Protein AF-A0A2M7CIG6-F1 (afdb_monomer)

Sequence (223 aa):
MIVKARAPVRIDFAGAWTDVDYFYKAFGGATLNATIDQYVKGKLVADEGNFGEKVPRHAPGYGTTFVDGPDGLLVEYNTKMPDDSGLGTSAAREVTRLALFSQDPLATREQKENIAESAYRIEQVLGIIGGKQDQFASAVGGINLFEFRENGTTTHPVTMPESQIAELESLLVLCYTGECRLSSNIHKSVWGNFRQGRRETVDALFTLRDSAYAGKEILKDSR

Solvent-accessible surface area (backbone atoms only — not comparable to full-atom values): 12158 Å² total; per-residue (Å²): 90,80,42,72,30,64,11,33,26,37,50,77,79,27,8,74,75,20,43,19,67,92,41,8,54,81,70,53,13,21,34,21,34,33,42,50,102,48,48,30,36,32,37,37,38,45,43,96,56,70,70,66,96,73,68,62,71,62,55,94,63,98,34,61,35,47,57,54,70,67,86,31,40,44,36,41,38,42,21,85,68,57,76,68,71,79,32,33,44,62,35,6,44,43,34,13,52,55,52,47,73,42,94,62,83,77,80,48,70,67,56,21,50,52,40,14,53,50,38,44,50,53,39,52,76,72,68,53,92,61,57,47,60,40,22,40,43,19,42,66,55,52,40,33,40,39,36,31,40,74,94,48,72,49,80,42,76,59,80,66,58,70,69,57,51,52,51,53,56,73,73,59,82,92,79,87,82,90,70,72,78,87,48,71,62,56,58,51,49,55,52,50,38,41,74,70,63,36,59,72,55,47,53,47,45,50,50,30,24,52,43,14,57,55,50,52,52,51,64,63,66,70,123

Structure (mmCIF, N/CA/C/O backbone):
data_AF-A0A2M7CIG6-F1
#
_entry.id   AF-A0A2M7CIG6-F1
#
loop_
_atom_site.group_PDB
_atom_site.id
_atom_site.type_symbol
_atom_site.label_atom_id
_atom_site.label_alt_id
_atom_site.label_comp_id
_atom_site.label_asym_id
_atom_site.label_entity_id
_atom_site.label_seq_id
_atom_site.pdbx_PDB_ins_code
_atom_site.Cartn_x
_atom_site.Cartn_y
_atom_site.Cartn_z
_atom_site.occupancy
_atom_site.B_iso_or_equiv
_atom_site.auth_seq_id
_atom_site.auth_comp_id
_atom_site.auth_asym_id
_atom_site.auth_atom_id
_atom_site.pdbx_PDB_model_num
ATOM 1 N N . MET A 1 1 ? 21.211 -7.415 -22.747 1.00 75.75 1 MET A N 1
ATOM 2 C CA . MET A 1 1 ? 21.261 -7.262 -21.264 1.00 75.75 1 MET A CA 1
ATOM 3 C C . MET A 1 1 ? 20.000 -7.867 -20.651 1.00 75.75 1 MET A C 1
ATOM 5 O O . MET A 1 1 ? 18.952 -7.733 -21.269 1.00 75.75 1 MET A O 1
ATOM 9 N N . ILE A 1 2 ? 20.073 -8.527 -19.484 1.00 83.69 2 ILE A N 1
ATOM 10 C CA . ILE A 1 2 ? 18.884 -9.032 -18.766 1.00 83.69 2 ILE A CA 1
ATOM 11 C C . ILE A 1 2 ? 18.851 -8.447 -17.352 1.00 83.69 2 ILE A C 1
ATOM 13 O O . ILE A 1 2 ? 19.782 -8.676 -16.583 1.00 83.69 2 ILE A O 1
ATOM 17 N N . VAL A 1 3 ? 17.765 -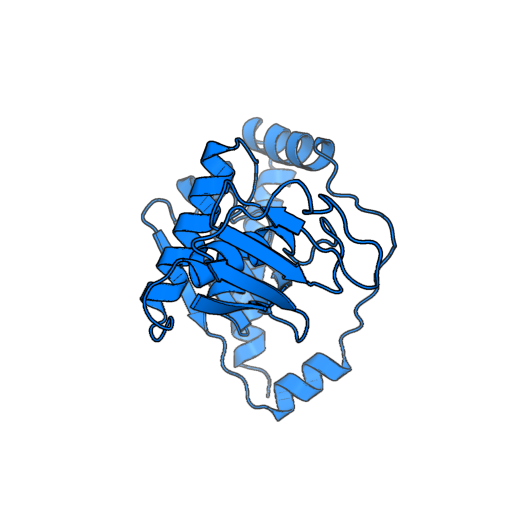7.760 -16.997 1.00 88.81 3 VAL A N 1
ATOM 18 C CA . VAL A 1 3 ? 17.504 -7.232 -15.646 1.00 88.81 3 VAL A CA 1
ATOM 19 C C . VAL A 1 3 ? 16.251 -7.900 -15.087 1.00 88.81 3 VAL A C 1
ATOM 21 O O . VAL A 1 3 ? 15.325 -8.227 -15.829 1.00 88.81 3 VAL A O 1
ATOM 24 N N . LYS A 1 4 ? 16.221 -8.161 -13.780 1.00 91.69 4 LYS A N 1
ATOM 25 C CA . LYS A 1 4 ? 15.082 -8.786 -13.098 1.00 91.69 4 LYS A CA 1
ATOM 26 C C . LYS A 1 4 ? 14.719 -7.983 -11.862 1.00 91.69 4 LYS A C 1
ATOM 28 O O . LYS A 1 4 ? 15.602 -7.565 -11.122 1.00 91.69 4 LYS A O 1
ATOM 33 N N . ALA A 1 5 ? 13.426 -7.852 -11.611 1.00 93.69 5 ALA A N 1
ATOM 34 C CA . ALA A 1 5 ? 12.892 -7.230 -10.410 1.00 93.69 5 ALA A CA 1
ATOM 35 C C . ALA A 1 5 ? 11.651 -7.993 -9.944 1.00 93.69 5 ALA A C 1
ATOM 37 O O . ALA A 1 5 ? 11.052 -8.767 -10.695 1.00 93.69 5 ALA A O 1
ATOM 38 N N . ARG A 1 6 ? 11.260 -7.793 -8.690 1.00 94.69 6 ARG A N 1
ATOM 39 C CA . ARG A 1 6 ? 9.975 -8.266 -8.177 1.00 94.69 6 ARG A CA 1
ATOM 40 C C . ARG A 1 6 ? 9.455 -7.307 -7.123 1.00 94.69 6 ARG A C 1
ATOM 42 O O . ARG A 1 6 ? 10.256 -6.778 -6.355 1.00 94.69 6 ARG A O 1
ATOM 49 N N . ALA A 1 7 ? 8.142 -7.176 -7.044 1.00 96.38 7 ALA A N 1
ATOM 50 C CA . ALA A 1 7 ? 7.460 -6.484 -5.963 1.00 96.38 7 ALA A CA 1
ATOM 51 C C . ALA A 1 7 ? 6.390 -7.410 -5.365 1.00 96.38 7 ALA A C 1
ATOM 53 O O . ALA A 1 7 ? 5.707 -8.112 -6.123 1.00 96.38 7 ALA A O 1
ATOM 54 N N . PRO A 1 8 ? 6.278 -7.494 -4.031 1.00 97.31 8 PRO A N 1
ATOM 55 C CA . PRO A 1 8 ? 5.195 -8.225 -3.397 1.00 97.31 8 PRO A CA 1
ATOM 56 C C . PRO A 1 8 ? 3.853 -7.518 -3.599 1.00 97.31 8 PRO A C 1
ATOM 58 O O . PRO A 1 8 ? 3.799 -6.305 -3.787 1.00 97.31 8 PRO A O 1
ATOM 61 N N . VAL A 1 9 ? 2.774 -8.287 -3.510 1.00 95.75 9 VAL A N 1
ATOM 62 C CA . VAL A 1 9 ? 1.417 -7.758 -3.315 1.00 95.75 9 VAL A CA 1
ATOM 63 C C . VAL A 1 9 ? 1.139 -7.596 -1.814 1.00 95.75 9 VAL A C 1
ATOM 65 O O . VAL A 1 9 ? 1.931 -8.041 -0.976 1.00 95.75 9 VAL A O 1
ATOM 68 N N . ARG A 1 10 ? 0.016 -6.972 -1.456 1.00 96.06 10 ARG A N 1
ATOM 69 C CA . ARG A 1 10 ? -0.326 -6.639 -0.065 1.00 96.06 10 ARG A CA 1
ATOM 70 C C . ARG A 1 10 ? -1.734 -7.076 0.338 1.00 96.06 10 ARG A C 1
ATOM 72 O O . ARG A 1 10 ? -2.592 -7.304 -0.510 1.00 96.06 10 ARG A O 1
ATOM 79 N N . ILE A 1 11 ? -1.953 -7.146 1.645 1.00 95.31 11 ILE A N 1
ATOM 80 C CA . ILE A 1 11 ? -3.263 -7.175 2.303 1.00 95.31 11 ILE A CA 1
ATOM 81 C C . ILE A 1 11 ? -3.383 -5.959 3.222 1.00 95.31 11 ILE A C 1
ATOM 83 O O . ILE A 1 11 ? -2.385 -5.519 3.796 1.00 95.31 11 ILE A O 1
ATOM 87 N N . ASP A 1 12 ? -4.596 -5.436 3.381 1.00 94.31 12 ASP A N 1
ATOM 88 C CA . ASP A 1 12 ? -4.855 -4.277 4.238 1.00 94.31 12 ASP A CA 1
ATOM 89 C C . ASP A 1 12 ? -5.469 -4.725 5.560 1.00 94.31 12 ASP A C 1
ATOM 91 O O . ASP A 1 12 ? -6.410 -5.519 5.577 1.00 94.31 12 ASP A O 1
ATOM 95 N N . PHE A 1 13 ? -4.966 -4.182 6.665 1.00 95.31 13 PHE A N 1
ATOM 96 C CA . PHE A 1 13 ? -5.553 -4.390 7.986 1.00 95.31 13 PHE A CA 1
ATOM 97 C C . PHE A 1 13 ? -6.499 -3.252 8.365 1.00 95.31 13 PHE A C 1
ATOM 99 O O . PHE A 1 13 ? -7.559 -3.501 8.935 1.00 95.31 13 PHE A O 1
ATOM 106 N N . ALA A 1 14 ? -6.131 -2.004 8.057 1.00 96.81 14 ALA A N 1
ATOM 107 C CA . ALA A 1 14 ? -6.911 -0.834 8.446 1.00 96.81 14 ALA A CA 1
ATOM 108 C C . ALA A 1 14 ? -6.561 0.420 7.630 1.00 96.81 14 ALA A C 1
ATOM 110 O O . ALA A 1 14 ? -5.465 0.546 7.082 1.00 96.81 14 ALA A O 1
ATOM 111 N N . GLY A 1 15 ? -7.490 1.380 7.596 1.00 95.88 15 GLY A N 1
ATOM 112 C CA . GLY A 1 15 ? -7.242 2.730 7.077 1.00 95.88 15 GLY A CA 1
ATOM 113 C C . GLY A 1 15 ? -7.298 2.916 5.564 1.00 95.88 15 GLY A C 1
ATOM 114 O O . GLY A 1 15 ? -7.126 4.044 5.094 1.00 95.88 15 GLY A O 1
ATOM 115 N N . ALA A 1 16 ? -7.578 1.857 4.797 1.00 91.81 16 ALA A N 1
ATOM 116 C CA . ALA A 1 16 ? -7.795 1.954 3.353 1.00 91.81 16 ALA A CA 1
ATOM 117 C C . ALA A 1 16 ? -8.804 3.067 3.010 1.00 91.81 16 ALA A C 1
ATOM 119 O O . ALA A 1 16 ? -9.703 3.349 3.805 1.00 91.81 16 ALA A O 1
ATOM 120 N N . TRP A 1 17 ? -8.663 3.674 1.824 1.00 92.88 17 TRP A N 1
ATOM 121 C CA . TRP A 1 17 ? -9.396 4.856 1.327 1.00 92.88 17 TRP A CA 1
ATOM 122 C C . TRP A 1 17 ? -8.893 6.196 1.847 1.00 92.88 17 TRP A C 1
ATOM 124 O O . TRP A 1 17 ? -9.040 7.209 1.159 1.00 92.88 17 TRP A O 1
ATOM 134 N N . THR A 1 18 ? -8.295 6.233 3.035 1.00 96.56 18 THR A N 1
ATOM 135 C CA . THR A 1 18 ? -7.804 7.490 3.615 1.00 96.56 18 THR A CA 1
ATOM 136 C C . THR A 1 18 ? -6.534 7.987 2.925 1.00 96.56 18 THR A C 1
ATOM 138 O O . THR A 1 18 ? -6.170 9.144 3.084 1.00 96.56 18 THR A O 1
ATOM 141 N N . ASP A 1 19 ? -5.902 7.141 2.111 1.00 95.56 19 ASP A N 1
ATOM 142 C CA . ASP A 1 19 ? -4.723 7.387 1.283 1.00 95.56 19 ASP A CA 1
ATOM 143 C C . ASP A 1 19 ? -5.039 7.976 -0.104 1.00 95.56 19 ASP A C 1
ATOM 145 O O . ASP A 1 19 ? -4.130 8.205 -0.902 1.00 95.56 19 ASP A O 1
ATOM 149 N N . VAL A 1 20 ? -6.312 8.262 -0.393 1.00 94.50 20 VAL A N 1
ATOM 150 C CA . VAL A 1 20 ? -6.741 8.983 -1.601 1.00 94.50 20 VAL A CA 1
ATOM 151 C C . VAL A 1 20 ? -6.624 10.491 -1.392 1.00 94.50 20 VAL A C 1
ATOM 153 O O . VAL A 1 20 ? -6.933 11.024 -0.322 1.00 94.50 20 VAL A O 1
ATOM 156 N N . ASP A 1 21 ? -6.193 11.199 -2.434 1.00 93.12 21 ASP A N 1
ATOM 157 C CA . ASP A 1 21 ? -5.813 12.611 -2.358 1.00 93.12 21 ASP A CA 1
ATOM 158 C C . ASP A 1 21 ? -6.943 13.567 -1.963 1.00 93.12 21 ASP A C 1
ATOM 160 O O . ASP A 1 21 ? -6.679 14.596 -1.340 1.00 93.12 21 ASP A O 1
ATOM 164 N N . TYR A 1 22 ? -8.195 13.192 -2.224 1.00 92.75 22 TYR A N 1
ATOM 165 C CA . TYR A 1 22 ? -9.380 13.910 -1.754 1.00 92.75 22 TYR A CA 1
ATOM 166 C C . TYR A 1 22 ? -9.475 13.976 -0.225 1.00 92.75 22 TYR A C 1
ATOM 168 O O . TYR A 1 22 ? -10.077 14.914 0.294 1.00 92.75 22 TYR A O 1
ATOM 176 N N . PHE A 1 23 ? -8.896 13.006 0.491 1.00 95.44 23 PHE A N 1
ATOM 177 C CA . PHE A 1 23 ? -8.914 12.945 1.950 1.00 95.44 23 PHE A CA 1
ATOM 178 C C . PHE A 1 23 ? -7.569 13.353 2.558 1.00 95.44 23 PHE A C 1
ATOM 180 O O . PHE A 1 23 ? -7.515 14.316 3.329 1.00 95.44 23 PHE A O 1
ATOM 187 N N . TYR A 1 24 ? -6.470 12.672 2.202 1.00 96.44 24 TYR A N 1
ATOM 188 C CA . TYR A 1 24 ? -5.209 12.835 2.938 1.00 96.44 24 TYR A CA 1
ATOM 189 C C . TYR A 1 24 ? -4.608 14.237 2.827 1.00 96.44 24 TYR A C 1
ATOM 191 O O . TYR A 1 24 ? -3.937 14.679 3.759 1.00 96.44 24 TYR A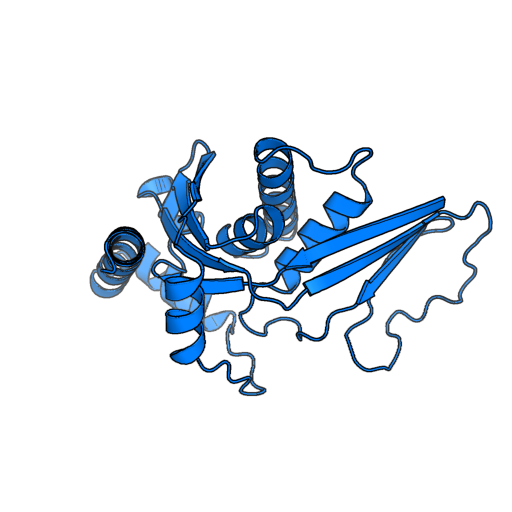 O 1
ATOM 199 N N . LYS A 1 25 ? -4.833 14.950 1.713 1.00 95.12 25 LYS A N 1
ATOM 200 C CA . LYS A 1 25 ? -4.300 16.311 1.536 1.00 95.12 25 LYS A CA 1
ATOM 201 C C . LYS A 1 25 ? -4.883 17.274 2.569 1.00 95.12 25 LYS A C 1
ATOM 203 O O . LYS A 1 25 ? -4.157 18.107 3.093 1.00 95.12 25 LYS A O 1
ATOM 208 N N . ALA A 1 26 ? -6.170 17.129 2.887 1.00 94.94 26 ALA A N 1
ATOM 209 C CA . ALA A 1 26 ? -6.869 18.012 3.816 1.00 94.94 26 ALA A CA 1
ATOM 210 C C . ALA A 1 26 ? -6.791 17.541 5.277 1.00 94.94 26 ALA A C 1
ATOM 212 O O . ALA A 1 26 ? -6.703 18.367 6.182 1.00 94.94 26 ALA A O 1
ATOM 213 N N . PHE A 1 27 ? -6.834 16.227 5.517 1.00 96.06 27 PHE A N 1
ATOM 214 C CA . PHE A 1 27 ? -7.054 15.674 6.862 1.00 96.06 27 PHE A CA 1
ATOM 215 C C . PHE A 1 27 ? -5.927 14.775 7.377 1.00 96.06 27 PHE A C 1
ATOM 217 O O . PHE A 1 27 ? -5.951 14.375 8.544 1.00 96.06 27 PHE A O 1
ATOM 224 N N . GLY A 1 28 ? -4.945 14.459 6.530 1.00 97.38 28 GLY A N 1
ATOM 225 C CA . GLY A 1 28 ? -3.985 13.388 6.776 1.00 97.38 28 GLY A CA 1
ATOM 226 C C . GLY A 1 28 ? -4.639 12.008 6.652 1.00 97.38 28 GLY A C 1
ATOM 227 O O . GLY A 1 28 ? -5.703 11.756 7.213 1.00 97.38 28 GLY A O 1
ATOM 228 N N . GLY A 1 29 ? -4.001 11.116 5.903 1.00 98.00 29 GLY A N 1
ATOM 229 C CA . GLY A 1 29 ? -4.414 9.723 5.727 1.00 98.00 29 GLY A CA 1
ATOM 230 C C . GLY A 1 29 ? -3.499 8.772 6.483 1.00 98.00 29 GLY A C 1
ATOM 231 O O . GLY A 1 29 ? -2.340 9.108 6.732 1.00 98.00 29 GLY A O 1
ATOM 232 N N . ALA A 1 30 ? -3.990 7.582 6.817 1.00 98.44 30 ALA A N 1
ATOM 233 C CA . ALA A 1 30 ? -3.173 6.539 7.420 1.00 98.44 30 ALA A CA 1
ATOM 234 C C . ALA A 1 30 ? -3.668 5.149 7.023 1.00 98.44 30 ALA A C 1
ATOM 236 O O . ALA A 1 30 ? -4.857 4.871 7.136 1.00 98.44 30 ALA A O 1
ATOM 237 N N . THR A 1 31 ? -2.759 4.269 6.604 1.00 98.38 31 THR A N 1
ATOM 238 C CA . THR A 1 31 ? -3.071 2.872 6.256 1.00 98.38 31 THR A CA 1
ATOM 239 C C . THR A 1 31 ? -2.109 1.927 6.947 1.00 98.38 31 THR A C 1
ATOM 241 O O . THR A 1 31 ? -0.900 2.160 6.922 1.00 98.38 31 THR A O 1
ATOM 244 N N . LEU A 1 32 ? -2.629 0.840 7.505 1.00 98.25 32 LEU A N 1
ATOM 245 C CA . LEU A 1 32 ? -1.850 -0.261 8.058 1.00 98.25 32 LEU A CA 1
ATOM 246 C C . LEU A 1 32 ? -2.029 -1.479 7.152 1.00 98.25 32 LEU A C 1
ATOM 248 O O . LEU A 1 32 ? -3.142 -1.989 7.013 1.00 98.25 32 LEU A O 1
ATOM 252 N N . ASN A 1 33 ? -0.941 -1.938 6.542 1.00 97.50 33 ASN A N 1
ATOM 253 C CA . ASN A 1 33 ? -0.963 -3.069 5.621 1.00 97.50 33 ASN A CA 1
ATOM 254 C C . ASN A 1 33 ? 0.273 -3.963 5.788 1.00 97.50 33 ASN A C 1
ATOM 256 O O . ASN A 1 33 ? 1.244 -3.604 6.462 1.00 97.50 33 ASN A O 1
ATOM 260 N N . ALA A 1 34 ? 0.202 -5.147 5.186 1.00 97.06 34 ALA A N 1
ATOM 261 C CA . ALA A 1 34 ? 1.290 -6.111 5.146 1.00 97.06 34 ALA A CA 1
ATOM 262 C C . ALA A 1 34 ? 1.469 -6.663 3.737 1.00 97.06 34 ALA A C 1
ATOM 264 O O . ALA A 1 34 ? 0.502 -7.034 3.070 1.00 97.06 34 ALA A O 1
ATOM 265 N N . THR A 1 35 ? 2.716 -6.763 3.287 1.00 97.25 35 THR A N 1
ATOM 266 C CA . THR A 1 35 ? 3.024 -7.520 2.073 1.00 97.25 35 THR A CA 1
ATOM 267 C C . THR A 1 35 ? 3.025 -9.016 2.336 1.00 97.25 35 THR A C 1
ATOM 269 O O . THR A 1 35 ? 3.539 -9.447 3.365 1.00 97.25 35 THR A O 1
ATOM 272 N N . ILE A 1 36 ? 2.540 -9.797 1.376 1.00 96.00 36 ILE A N 1
ATOM 273 C CA . ILE A 1 36 ? 2.480 -11.261 1.470 1.00 96.00 36 ILE A CA 1
ATOM 274 C C . ILE A 1 36 ? 3.474 -11.935 0.516 1.00 96.00 36 ILE A C 1
ATOM 276 O O . ILE A 1 36 ? 4.123 -11.286 -0.307 1.00 96.00 36 ILE A O 1
ATOM 280 N N . ASP A 1 37 ? 3.578 -13.260 0.599 1.00 94.62 37 ASP A N 1
ATOM 281 C CA . ASP A 1 37 ? 4.505 -14.101 -0.172 1.00 94.62 37 ASP A CA 1
ATOM 282 C C . ASP A 1 37 ? 4.135 -14.280 -1.665 1.00 94.62 37 ASP A C 1
ATOM 284 O O . ASP A 1 37 ? 4.675 -15.143 -2.367 1.00 94.62 37 ASP A O 1
ATOM 288 N N . GLN A 1 38 ? 3.241 -13.436 -2.181 1.00 94.00 38 GLN A N 1
ATOM 289 C CA . GLN A 1 38 ? 2.846 -13.389 -3.585 1.00 94.00 38 GLN A CA 1
ATOM 290 C C . GLN A 1 38 ? 3.474 -12.170 -4.259 1.00 94.00 38 GLN A C 1
ATOM 292 O O . GLN A 1 38 ? 3.521 -11.080 -3.697 1.00 94.00 38 GLN A O 1
ATOM 297 N N . TYR A 1 39 ? 3.969 -12.349 -5.484 1.00 95.12 39 TYR A N 1
ATOM 298 C CA . TYR A 1 39 ? 4.803 -11.351 -6.155 1.00 95.12 39 TYR A CA 1
ATOM 299 C C . TYR A 1 39 ? 4.409 -11.161 -7.614 1.00 95.12 39 TYR A C 1
ATOM 301 O O . TYR A 1 39 ? 4.136 -12.137 -8.318 1.00 95.12 39 TYR A O 1
ATOM 309 N N . VAL A 1 40 ? 4.547 -9.923 -8.086 1.00 93.94 40 VAL A N 1
ATOM 310 C CA . VAL A 1 40 ? 4.739 -9.629 -9.505 1.00 93.94 40 VAL A CA 1
ATOM 311 C C . VAL A 1 40 ? 6.233 -9.690 -9.797 1.00 93.94 40 VAL A C 1
ATOM 313 O O . VAL A 1 40 ? 7.035 -9.018 -9.150 1.00 93.94 40 VAL A O 1
ATOM 316 N N . LYS A 1 41 ? 6.629 -10.536 -10.746 1.00 94.06 41 LYS A N 1
ATOM 317 C CA . LYS A 1 41 ? 8.021 -10.721 -11.167 1.00 94.06 41 LYS A CA 1
ATOM 318 C C . LYS A 1 41 ? 8.193 -10.135 -12.557 1.00 94.06 41 LYS A C 1
ATOM 320 O O . LYS A 1 41 ? 7.449 -10.499 -13.458 1.00 94.06 41 LYS A O 1
ATOM 325 N N . GLY A 1 42 ? 9.168 -9.256 -12.723 1.00 91.19 42 GLY A N 1
ATOM 326 C CA . GLY A 1 42 ? 9.484 -8.598 -13.981 1.00 91.19 42 GLY A CA 1
ATOM 327 C C . GLY A 1 42 ? 10.849 -9.021 -14.514 1.00 91.19 42 GLY A C 1
ATOM 328 O O . GLY A 1 42 ? 11.782 -9.278 -13.746 1.00 91.19 42 GLY A O 1
ATOM 329 N N . LYS A 1 43 ? 10.972 -9.070 -15.837 1.00 89.88 43 LYS A N 1
ATOM 330 C CA . LYS A 1 43 ? 12.211 -9.353 -16.555 1.00 89.88 43 LYS A CA 1
ATOM 331 C C . LYS A 1 43 ? 12.317 -8.416 -17.753 1.00 89.88 43 LYS A C 1
ATOM 333 O O . LYS A 1 43 ? 11.468 -8.439 -18.631 1.00 89.88 43 LYS A O 1
ATOM 338 N N . LEU A 1 44 ? 13.377 -7.623 -17.784 1.00 87.19 44 LEU A N 1
ATOM 339 C CA . LEU A 1 44 ? 13.725 -6.738 -18.887 1.00 87.19 44 LEU A CA 1
ATOM 340 C C . LEU A 1 44 ? 14.830 -7.394 -19.714 1.00 87.19 44 LEU A C 1
ATOM 342 O O . LEU A 1 44 ? 15.859 -7.788 -19.162 1.00 87.19 44 LEU A O 1
ATOM 346 N N . VAL A 1 45 ? 14.630 -7.499 -21.022 1.00 83.75 45 VAL A N 1
ATOM 347 C CA . VAL A 1 45 ? 15.629 -7.953 -21.989 1.00 83.75 45 VAL A CA 1
ATOM 348 C C . VAL A 1 45 ? 15.855 -6.831 -22.993 1.00 83.75 45 VAL A C 1
ATOM 350 O O . VAL A 1 45 ? 14.935 -6.441 -23.701 1.00 83.75 45 VAL A O 1
ATOM 353 N N . ALA A 1 46 ? 17.077 -6.310 -23.044 1.00 77.50 46 ALA A N 1
ATOM 354 C CA . ALA A 1 46 ? 17.507 -5.400 -24.101 1.00 77.50 46 ALA A CA 1
ATOM 355 C C . ALA A 1 46 ? 18.327 -6.189 -25.127 1.00 77.50 46 ALA A C 1
ATOM 357 O O . ALA A 1 46 ? 19.307 -6.844 -24.737 1.00 77.50 46 ALA A O 1
ATOM 358 N N . ASP A 1 47 ? 17.914 -6.127 -26.390 1.00 69.56 47 ASP A N 1
ATOM 359 C CA . ASP A 1 47 ? 18.586 -6.736 -27.540 1.00 69.56 47 ASP A CA 1
ATOM 360 C C . ASP A 1 47 ? 18.757 -5.677 -28.639 1.00 69.56 47 ASP A C 1
ATOM 362 O O . ASP A 1 47 ? 17.885 -4.837 -28.832 1.00 69.56 47 ASP A O 1
ATOM 366 N N . GLU A 1 48 ? 19.893 -5.685 -29.333 1.00 59.88 48 GLU A N 1
ATOM 367 C CA . GLU A 1 48 ? 20.190 -4.739 -30.422 1.00 59.88 48 GLU A CA 1
ATOM 368 C C . GLU A 1 48 ? 19.516 -5.149 -31.747 1.00 59.88 48 GLU A C 1
ATOM 370 O O . GLU A 1 48 ? 19.517 -4.385 -32.712 1.00 59.88 48 GLU A O 1
ATOM 375 N N . GLY A 1 49 ? 18.932 -6.351 -31.809 1.00 56.34 49 GLY A N 1
ATOM 376 C CA . GLY A 1 49 ? 18.127 -6.827 -32.933 1.00 56.34 49 GLY A CA 1
ATOM 377 C C . GLY A 1 49 ? 16.633 -6.560 -32.741 1.00 56.34 49 GLY A C 1
ATOM 378 O O . GLY A 1 49 ? 16.106 -6.714 -31.641 1.00 56.34 49 GLY A O 1
ATOM 379 N N . ASN A 1 50 ? 15.931 -6.208 -33.827 1.00 55.31 50 ASN A N 1
ATOM 380 C CA . ASN A 1 50 ? 14.467 -6.139 -33.854 1.00 55.31 50 ASN A CA 1
ATOM 381 C C . ASN A 1 50 ? 13.880 -7.395 -33.197 1.00 55.31 50 ASN A C 1
ATOM 383 O O . ASN A 1 50 ? 14.042 -8.502 -33.721 1.00 55.31 50 ASN A O 1
ATOM 387 N N . PHE A 1 51 ? 13.120 -7.220 -32.113 1.00 55.53 51 PHE A N 1
ATOM 388 C CA . PHE A 1 51 ? 12.167 -8.217 -31.625 1.00 55.53 51 PHE A CA 1
ATOM 389 C C . PHE A 1 51 ? 11.014 -8.323 -32.644 1.00 55.53 51 PHE A C 1
ATOM 391 O O . PHE A 1 51 ? 9.866 -8.017 -32.340 1.00 55.53 51 PHE A O 1
ATOM 398 N N . GLY A 1 52 ? 11.318 -8.658 -33.903 1.00 50.78 52 GLY A N 1
ATOM 399 C CA . GLY A 1 52 ? 10.388 -8.523 -35.022 1.00 50.78 52 GLY A CA 1
ATOM 400 C C . GLY A 1 52 ? 9.105 -9.301 -34.766 1.00 50.78 52 GLY A C 1
ATOM 401 O O . GLY A 1 52 ? 9.209 -10.473 -34.433 1.00 50.78 52 GLY A O 1
ATOM 402 N N . GLU A 1 53 ? 7.944 -8.642 -34.889 1.00 51.72 53 GLU A N 1
ATOM 403 C CA . GLU A 1 53 ? 6.532 -9.109 -34.838 1.00 51.72 53 GLU A CA 1
ATOM 404 C C . GLU A 1 53 ? 6.138 -10.289 -33.906 1.00 51.72 53 GLU A C 1
ATOM 406 O O . GLU A 1 53 ? 4.992 -10.735 -33.914 1.00 51.72 53 GLU A O 1
ATOM 411 N N . LYS A 1 54 ? 7.025 -10.801 -33.051 1.00 50.75 54 LYS A N 1
ATOM 412 C CA . LYS A 1 54 ? 6.871 -12.054 -32.294 1.00 50.75 54 LYS A CA 1
ATOM 413 C C . LYS A 1 54 ? 6.727 -11.811 -30.805 1.00 50.75 54 LYS A C 1
ATOM 415 O O . LYS A 1 54 ? 7.252 -12.561 -29.985 1.00 50.75 54 LYS A O 1
ATOM 420 N N . VAL A 1 55 ? 5.979 -10.781 -30.449 1.00 52.97 55 VAL A N 1
ATOM 421 C CA . VAL A 1 55 ? 5.590 -10.571 -29.065 1.00 52.97 55 VAL A CA 1
ATOM 422 C C . VAL A 1 55 ? 4.091 -10.827 -28.947 1.00 52.97 55 VAL A C 1
ATOM 424 O O . VAL A 1 55 ? 3.288 -9.972 -29.330 1.00 52.97 55 VAL A O 1
ATOM 427 N N . PRO A 1 56 ? 3.672 -12.000 -28.439 1.00 48.97 56 PRO A N 1
ATOM 428 C CA . PRO A 1 56 ? 2.285 -12.205 -28.063 1.00 48.97 56 PRO A CA 1
ATOM 429 C C . PRO A 1 56 ? 1.918 -11.150 -27.015 1.00 48.97 56 PRO A C 1
ATOM 431 O O . PRO A 1 56 ? 2.475 -11.147 -25.920 1.00 48.97 56 PRO A O 1
ATOM 434 N N . ARG A 1 57 ? 0.962 -10.262 -27.323 1.00 51.53 57 ARG A N 1
ATOM 435 C CA . ARG A 1 57 ? 0.438 -9.285 -26.343 1.00 51.53 57 ARG A CA 1
ATOM 436 C C . ARG A 1 57 ? -0.221 -9.963 -25.133 1.00 51.53 57 ARG A C 1
ATOM 438 O O . ARG A 1 57 ? -0.465 -9.299 -24.133 1.00 51.53 57 ARG A O 1
ATOM 445 N N . HIS A 1 58 ? -0.511 -11.261 -25.239 1.00 50.22 58 HIS A N 1
ATOM 446 C CA . HIS A 1 58 ? -0.921 -12.178 -24.179 1.00 50.22 58 HIS A CA 1
ATOM 447 C C . HIS A 1 58 ? -0.314 -13.556 -24.484 1.00 50.22 58 HIS A C 1
ATOM 449 O O . HIS A 1 58 ? -0.600 -14.132 -25.535 1.00 50.22 58 HIS A O 1
ATOM 455 N N . ALA A 1 59 ? 0.505 -14.097 -23.583 1.00 43.34 59 ALA A N 1
ATOM 456 C CA . ALA A 1 59 ? 0.925 -15.496 -23.643 1.00 43.34 59 ALA A CA 1
ATOM 457 C C . ALA A 1 59 ? -0.020 -16.339 -22.762 1.00 43.34 59 ALA A C 1
ATOM 459 O O . ALA A 1 59 ? -0.169 -16.020 -21.582 1.00 43.34 59 ALA A O 1
ATOM 460 N N . PRO A 1 60 ? -0.687 -17.386 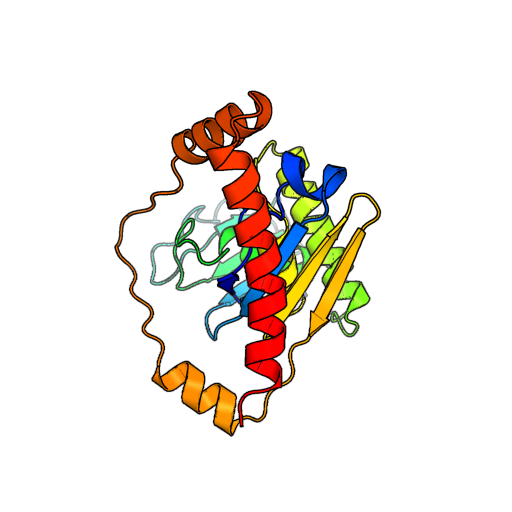-23.286 1.00 35.97 60 PRO A N 1
ATOM 461 C CA . PRO A 1 60 ? -1.550 -18.236 -22.472 1.00 35.97 60 PRO A CA 1
ATOM 462 C C . PRO A 1 60 ? -0.708 -19.161 -21.579 1.00 35.97 60 PRO A C 1
ATOM 464 O O . PRO A 1 60 ? 0.133 -19.916 -22.065 1.00 35.97 60 PRO A O 1
ATOM 467 N N . GLY A 1 61 ? -0.947 -19.114 -20.266 1.00 44.00 61 GLY A N 1
ATOM 468 C CA . GLY A 1 61 ? -0.294 -19.948 -19.254 1.00 44.00 61 GLY A CA 1
ATOM 469 C C .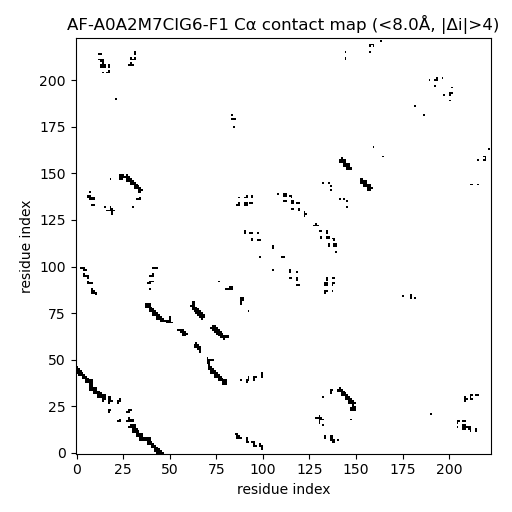 GLY A 1 61 ? -0.716 -19.563 -17.831 1.00 44.00 61 GLY A C 1
ATOM 470 O O . GLY A 1 61 ? -1.404 -18.564 -17.634 1.00 44.00 61 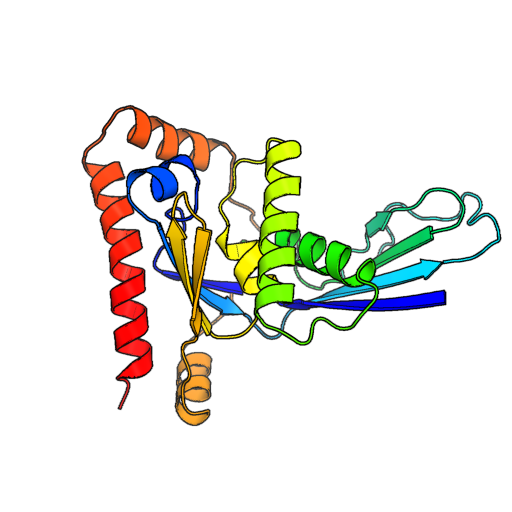GLY A O 1
ATOM 471 N N . TYR A 1 62 ? -0.328 -20.359 -16.826 1.00 35.97 62 TYR A N 1
ATOM 472 C CA . TYR A 1 62 ? -0.533 -20.001 -15.417 1.00 35.97 62 TYR A CA 1
ATOM 473 C C . TYR A 1 62 ? 0.277 -18.743 -15.075 1.00 35.97 62 TYR A C 1
ATOM 475 O O . TYR A 1 62 ? 1.504 -18.779 -14.968 1.00 35.97 62 TYR A O 1
ATOM 483 N N . GLY A 1 63 ? -0.450 -17.650 -14.870 1.00 52.59 63 GLY A N 1
ATOM 484 C CA . GLY A 1 63 ? 0.066 -16.339 -14.517 1.00 52.59 63 GLY A CA 1
ATOM 485 C C . GLY A 1 63 ? -0.008 -15.345 -15.669 1.00 52.59 63 GLY A C 1
ATOM 486 O O . GLY A 1 63 ? 0.253 -15.682 -16.820 1.00 52.59 63 GLY A O 1
ATOM 487 N N . THR A 1 64 ? -0.405 -14.113 -15.363 1.00 54.78 64 THR A N 1
ATOM 488 C CA . THR A 1 64 ? -0.621 -13.087 -16.385 1.00 54.78 64 THR A CA 1
ATOM 489 C C . THR A 1 64 ? 0.722 -12.581 -16.899 1.00 54.78 64 THR A C 1
ATOM 491 O O . THR A 1 64 ? 1.533 -12.074 -16.118 1.00 54.78 64 THR A O 1
ATOM 494 N N . THR A 1 65 ? 0.957 -12.718 -18.207 1.00 57.66 65 THR A N 1
ATOM 495 C CA . THR A 1 65 ? 2.148 -12.190 -18.879 1.00 57.66 65 THR A CA 1
ATOM 496 C C . THR A 1 65 ? 1.799 -11.000 -19.752 1.00 57.66 65 THR A C 1
ATOM 498 O O . THR A 1 65 ? 1.069 -11.126 -20.733 1.00 57.66 65 THR A O 1
ATOM 501 N N . PHE A 1 66 ? 2.357 -9.850 -19.380 1.00 58.62 66 PHE A N 1
ATOM 502 C CA . PHE A 1 66 ? 2.314 -8.615 -20.154 1.00 58.62 66 PHE A CA 1
ATOM 503 C C . PHE A 1 66 ? 3.642 -8.430 -20.860 1.00 58.62 66 PHE A C 1
ATOM 505 O O . PHE A 1 66 ? 4.685 -8.743 -20.276 1.00 58.62 66 PHE A O 1
ATOM 512 N N . VAL A 1 67 ? 3.579 -7.899 -22.078 1.00 60.94 67 VAL A N 1
ATOM 513 C CA . VAL A 1 67 ? 4.770 -7.512 -22.814 1.00 60.94 67 VAL A CA 1
ATOM 514 C C . VAL A 1 67 ? 4.641 -6.099 -23.364 1.00 60.94 67 VAL A C 1
ATOM 516 O O . VAL A 1 67 ? 3.652 -5.780 -24.021 1.00 60.94 67 VAL A O 1
ATOM 519 N N . ASP A 1 68 ? 5.639 -5.269 -23.070 1.00 59.28 68 ASP A N 1
ATOM 520 C CA . ASP A 1 68 ? 5.748 -3.871 -23.497 1.00 59.28 68 ASP A CA 1
ATOM 521 C C . ASP A 1 68 ? 7.123 -3.652 -24.149 1.00 59.28 68 ASP A C 1
ATOM 523 O O . ASP A 1 68 ? 8.124 -4.169 -23.637 1.00 59.28 68 ASP A O 1
ATOM 527 N N . GLY A 1 69 ? 7.176 -2.938 -25.279 1.00 57.22 69 GLY A N 1
ATOM 528 C CA . GLY A 1 69 ? 8.435 -2.710 -25.993 1.00 57.22 69 GLY A CA 1
ATOM 529 C C . GLY A 1 69 ? 8.352 -2.306 -27.476 1.00 57.22 69 GLY A C 1
ATOM 530 O O . GLY A 1 69 ? 7.809 -3.074 -28.271 1.00 57.22 69 GLY A O 1
ATOM 531 N N . PRO A 1 70 ? 8.921 -1.150 -27.886 1.00 57.50 70 PRO A N 1
ATOM 532 C CA . PRO A 1 70 ? 9.365 -0.906 -29.264 1.00 57.50 70 PRO A CA 1
ATOM 533 C C . PRO A 1 70 ? 10.701 -1.621 -29.559 1.00 57.50 70 PRO A C 1
ATOM 535 O O . PRO A 1 70 ? 11.352 -2.118 -28.637 1.00 57.50 70 PRO A O 1
ATOM 538 N N . ASP A 1 71 ? 11.106 -1.669 -30.835 1.00 56.16 71 ASP A N 1
ATOM 539 C CA . ASP A 1 71 ? 12.306 -2.370 -31.330 1.00 56.16 71 ASP A CA 1
ATOM 540 C C . ASP A 1 71 ? 13.538 -2.167 -30.416 1.00 56.16 71 ASP A C 1
ATOM 542 O O . ASP A 1 71 ? 14.140 -1.094 -30.381 1.00 56.16 71 ASP A O 1
ATOM 546 N N . GLY A 1 72 ? 13.888 -3.208 -29.648 1.00 64.50 72 GLY A N 1
ATOM 547 C CA . GLY A 1 72 ? 15.109 -3.296 -28.834 1.00 64.50 72 GLY A CA 1
ATOM 548 C C . GLY A 1 72 ? 14.928 -3.456 -27.314 1.00 64.50 72 GLY A C 1
ATOM 549 O O . GLY A 1 72 ? 15.894 -3.771 -26.613 1.00 64.50 72 GLY A O 1
ATOM 550 N N . LEU A 1 73 ? 13.707 -3.332 -26.776 1.00 74.56 73 LEU A N 1
ATOM 551 C CA . LEU A 1 73 ? 13.407 -3.585 -25.354 1.00 74.56 73 LEU A CA 1
ATOM 552 C C . LEU A 1 73 ? 12.198 -4.509 -25.203 1.00 74.56 73 LEU A C 1
ATOM 554 O O . LEU A 1 73 ? 11.135 -4.226 -25.734 1.00 74.56 73 LEU A O 1
ATOM 558 N N . LEU A 1 74 ? 12.343 -5.586 -24.436 1.00 79.88 74 LEU A N 1
ATOM 559 C CA . LEU A 1 74 ? 11.283 -6.539 -24.117 1.00 79.88 74 LEU A CA 1
ATOM 560 C C . LEU A 1 74 ? 11.098 -6.600 -22.599 1.00 79.88 74 LEU A C 1
ATOM 562 O O . LEU A 1 74 ? 12.015 -7.012 -21.884 1.00 79.88 74 LEU A O 1
ATOM 566 N N . VAL A 1 75 ? 9.919 -6.224 -22.098 1.00 81.56 75 VAL A N 1
ATOM 567 C CA . VAL A 1 75 ? 9.585 -6.333 -20.667 1.00 81.56 75 VAL A CA 1
ATOM 568 C C . VAL A 1 75 ? 8.543 -7.416 -20.442 1.00 81.56 75 VAL A C 1
ATOM 570 O O . VAL A 1 75 ? 7.417 -7.270 -20.888 1.00 81.56 75 VAL A O 1
ATOM 573 N N . GLU A 1 76 ? 8.889 -8.479 -19.723 1.00 85.88 76 GLU A N 1
ATOM 574 C CA . GLU A 1 76 ? 7.985 -9.579 -19.377 1.00 85.88 76 GLU A CA 1
ATOM 575 C C . GLU A 1 76 ? 7.591 -9.505 -17.899 1.00 85.88 76 GLU A C 1
ATOM 577 O O . GLU A 1 76 ? 8.456 -9.396 -17.026 1.00 85.88 76 GLU A O 1
ATOM 582 N N . TYR A 1 77 ? 6.299 -9.646 -17.602 1.00 86.25 77 TYR A N 1
ATOM 583 C CA . TYR A 1 77 ? 5.795 -9.791 -16.232 1.00 86.25 77 TYR A CA 1
ATOM 584 C C . TYR A 1 77 ? 5.212 -11.187 -15.997 1.00 86.25 77 TYR A C 1
ATOM 586 O O . TYR A 1 77 ? 4.684 -11.816 -16.908 1.00 86.25 77 TYR A O 1
ATOM 594 N N . ASN A 1 78 ? 5.298 -11.686 -14.769 1.00 89.00 78 ASN A N 1
ATOM 595 C CA . ASN A 1 78 ? 4.672 -12.933 -14.348 1.00 89.00 78 ASN A CA 1
ATOM 596 C C . ASN A 1 78 ? 4.146 -12.791 -12.916 1.00 89.00 78 ASN A C 1
ATOM 598 O O . ASN A 1 78 ? 4.886 -12.409 -12.007 1.00 89.00 78 ASN A O 1
ATOM 602 N N . THR A 1 79 ? 2.870 -13.107 -12.717 1.00 86.69 79 THR A N 1
ATOM 603 C CA . THR A 1 79 ? 2.201 -13.084 -11.411 1.00 86.69 79 THR A CA 1
ATOM 604 C C . THR A 1 79 ? 1.145 -14.177 -11.353 1.00 86.69 79 THR A C 1
ATOM 606 O O . THR A 1 79 ? 0.505 -14.461 -12.358 1.00 86.69 79 THR A O 1
ATOM 609 N N . LYS A 1 80 ? 0.941 -14.783 -10.179 1.00 86.00 80 LYS A N 1
ATOM 610 C CA . LYS A 1 80 ? -0.185 -15.703 -9.933 1.00 86.00 80 LYS A CA 1
ATOM 611 C C . LYS A 1 80 ? -1.471 -14.970 -9.550 1.00 86.00 80 LYS A C 1
ATOM 613 O O . LYS A 1 80 ? -2.529 -15.590 -9.519 1.00 86.00 80 LYS A O 1
ATOM 618 N N . MET A 1 81 ? -1.365 -13.690 -9.203 1.00 84.06 81 MET A N 1
ATOM 619 C CA . MET A 1 81 ? -2.482 -12.881 -8.736 1.00 84.06 81 MET A CA 1
ATOM 620 C C . MET A 1 81 ? -3.140 -12.196 -9.934 1.00 84.06 81 MET A C 1
ATOM 622 O O . MET A 1 81 ? -2.420 -11.579 -10.724 1.00 84.06 81 MET A O 1
ATOM 626 N N . PRO A 1 82 ? -4.470 -12.299 -10.095 1.00 78.00 82 PRO A N 1
ATOM 627 C CA . PRO A 1 82 ? -5.161 -11.555 -11.130 1.00 78.00 82 PRO A CA 1
ATOM 628 C C . PRO A 1 82 ? -5.120 -10.057 -10.818 1.00 78.00 82 PRO A C 1
ATOM 630 O O . PRO A 1 82 ? -5.071 -9.644 -9.648 1.00 78.00 82 PRO A O 1
ATOM 633 N N . ASP A 1 83 ? -5.175 -9.256 -11.881 1.00 73.44 83 ASP A N 1
ATOM 634 C CA . ASP A 1 83 ? -5.460 -7.832 -11.752 1.00 73.44 83 ASP A CA 1
ATOM 635 C C . ASP A 1 83 ? -6.805 -7.658 -11.024 1.00 73.44 83 ASP A C 1
ATOM 637 O O . ASP A 1 83 ? -7.686 -8.520 -11.071 1.00 73.44 83 ASP A O 1
ATOM 641 N N . ASP A 1 84 ? -6.916 -6.571 -10.266 1.00 74.19 84 ASP A N 1
ATOM 642 C CA . ASP A 1 84 ? -8.099 -6.222 -9.479 1.00 74.19 84 ASP A CA 1
ATOM 643 C C . ASP A 1 84 ? -8.562 -7.265 -8.436 1.00 74.19 84 ASP A C 1
ATOM 645 O O . ASP A 1 84 ? -9.709 -7.261 -7.984 1.00 74.19 84 ASP A O 1
ATOM 649 N N . SER A 1 85 ? -7.646 -8.117 -7.969 1.00 79.19 85 SER A N 1
ATOM 650 C CA . SER A 1 85 ? -7.845 -9.034 -6.831 1.00 79.19 85 SER A CA 1
ATOM 651 C C . SER A 1 85 ? -8.051 -8.342 -5.473 1.00 79.19 85 SER A C 1
ATOM 653 O O . SER A 1 85 ? -8.313 -9.014 -4.480 1.00 79.19 85 SER A O 1
ATOM 655 N N . GLY A 1 86 ? -7.892 -7.016 -5.404 1.00 83.81 86 GLY A N 1
ATOM 656 C CA . GLY A 1 86 ? -7.856 -6.249 -4.152 1.00 83.81 86 GLY A CA 1
ATOM 657 C C . GLY A 1 86 ? -6.498 -6.271 -3.436 1.00 83.81 86 GLY A C 1
ATOM 658 O O . GLY A 1 86 ? -6.341 -5.603 -2.420 1.00 83.81 86 GLY A O 1
ATOM 659 N N . LEU A 1 87 ? -5.504 -6.981 -3.986 1.00 89.62 87 LEU A N 1
ATOM 660 C CA . LEU A 1 87 ? -4.171 -7.146 -3.386 1.00 89.62 87 LEU A CA 1
ATOM 661 C C . LEU A 1 87 ? -3.132 -6.102 -3.845 1.00 89.62 87 LEU A C 1
ATOM 663 O O . LEU A 1 87 ? -1.947 -6.225 -3.544 1.00 89.62 87 LEU A O 1
ATOM 667 N N . GLY A 1 88 ? -3.530 -5.109 -4.646 1.00 89.88 88 GLY A N 1
ATOM 668 C CA . GLY A 1 88 ? -2.600 -4.116 -5.205 1.00 89.88 88 GLY A CA 1
ATOM 669 C C . GLY A 1 88 ? -1.700 -4.650 -6.330 1.00 89.88 88 GLY A C 1
ATOM 670 O O . GLY A 1 88 ? -0.585 -4.171 -6.522 1.00 89.88 88 GLY A O 1
ATOM 671 N N . THR A 1 89 ? -2.162 -5.645 -7.101 1.00 90.69 89 THR A N 1
ATOM 672 C CA . THR A 1 89 ? -1.357 -6.286 -8.168 1.00 90.69 89 THR A CA 1
ATOM 673 C C . THR A 1 89 ? -0.926 -5.303 -9.267 1.00 90.69 89 THR A C 1
ATOM 675 O O . THR A 1 89 ? 0.220 -5.360 -9.717 1.00 90.69 89 THR A O 1
ATOM 678 N N . SER A 1 90 ? -1.790 -4.358 -9.662 1.00 89.88 90 SER A N 1
ATOM 679 C CA . SER A 1 90 ? -1.438 -3.342 -10.670 1.00 89.88 90 SER A CA 1
ATOM 680 C C . SER A 1 90 ? -0.320 -2.413 -10.183 1.00 89.88 90 SER A C 1
ATOM 682 O O . SER A 1 90 ? 0.655 -2.190 -10.900 1.00 89.88 90 SER A O 1
ATOM 684 N N . ALA A 1 91 ? -0.402 -1.947 -8.936 1.00 92.25 91 ALA A N 1
ATOM 685 C CA . ALA A 1 91 ? 0.643 -1.128 -8.330 1.00 92.25 91 ALA A CA 1
ATOM 686 C C . ALA A 1 91 ? 1.964 -1.900 -8.186 1.00 92.25 91 ALA A C 1
ATOM 688 O O . ALA A 1 91 ? 3.027 -1.370 -8.505 1.00 92.25 91 ALA A O 1
ATOM 689 N N . ALA A 1 92 ? 1.912 -3.175 -7.781 1.00 94.44 92 ALA A N 1
ATOM 690 C CA . ALA A 1 92 ? 3.094 -4.034 -7.715 1.00 94.44 92 ALA A CA 1
ATOM 691 C C . ALA A 1 92 ? 3.757 -4.211 -9.093 1.00 94.44 92 ALA A C 1
ATOM 693 O O . ALA A 1 92 ? 4.988 -4.219 -9.197 1.00 94.44 92 ALA A O 1
ATOM 694 N N . ARG A 1 93 ? 2.967 -4.303 -10.171 1.00 92.50 93 ARG A N 1
ATOM 695 C CA . ARG A 1 93 ? 3.474 -4.326 -11.551 1.00 92.50 93 ARG A CA 1
ATOM 696 C C . ARG A 1 93 ? 4.174 -3.019 -11.920 1.00 92.50 93 ARG A C 1
ATOM 698 O O . ARG A 1 93 ? 5.274 -3.083 -12.468 1.00 92.50 93 ARG A O 1
ATOM 705 N N . GLU A 1 94 ? 3.601 -1.869 -11.579 1.00 92.25 94 GLU A N 1
ATOM 706 C CA . GLU A 1 94 ? 4.198 -0.561 -11.884 1.00 92.25 94 GLU A CA 1
ATOM 707 C C . GLU A 1 94 ? 5.480 -0.301 -11.074 1.00 92.25 94 GLU A C 1
ATOM 709 O O . GLU A 1 94 ? 6.502 0.111 -11.621 1.00 92.25 94 GLU A O 1
ATOM 714 N N . VAL A 1 95 ? 5.497 -0.663 -9.789 1.00 95.44 95 VAL A N 1
ATOM 715 C CA . VAL A 1 95 ? 6.714 -0.641 -8.959 1.00 95.44 95 VAL A CA 1
ATOM 716 C C . VAL A 1 95 ? 7.787 -1.563 -9.540 1.00 95.44 95 VAL A C 1
ATOM 718 O O . VAL A 1 95 ? 8.952 -1.177 -9.646 1.00 95.44 95 VAL A O 1
ATOM 721 N N . THR A 1 96 ? 7.405 -2.769 -9.972 1.00 94.50 96 THR A N 1
ATOM 722 C CA . THR A 1 96 ? 8.327 -3.708 -10.628 1.00 94.50 96 THR A CA 1
ATOM 723 C C . THR A 1 96 ? 8.876 -3.123 -11.928 1.00 94.50 96 THR A C 1
ATOM 725 O O . THR A 1 96 ? 10.069 -3.255 -12.191 1.00 94.50 96 THR A O 1
ATOM 728 N N . ARG A 1 97 ? 8.036 -2.452 -12.729 1.00 91.44 97 ARG A N 1
ATOM 729 C CA . ARG A 1 97 ? 8.447 -1.758 -13.955 1.00 91.44 97 ARG A CA 1
ATOM 730 C C . ARG A 1 97 ? 9.540 -0.740 -13.659 1.00 91.44 97 ARG A C 1
ATOM 732 O O . ARG A 1 97 ? 10.612 -0.824 -14.241 1.00 91.44 97 ARG A O 1
ATOM 739 N N . LEU A 1 98 ? 9.295 0.182 -12.734 1.00 93.12 98 LEU A N 1
ATOM 740 C CA . LEU A 1 98 ? 10.259 1.225 -12.381 1.00 93.12 98 LEU A CA 1
ATOM 741 C C . LEU A 1 98 ? 11.558 0.645 -11.808 1.00 93.12 98 LEU A C 1
ATOM 743 O O . LEU A 1 98 ? 12.647 1.108 -12.148 1.00 93.12 98 LEU A O 1
ATOM 747 N N . ALA A 1 99 ? 11.460 -0.417 -11.006 1.00 93.75 99 ALA A N 1
ATOM 748 C CA . ALA A 1 99 ? 12.627 -1.124 -10.491 1.00 93.75 99 ALA A CA 1
ATOM 749 C C . ALA A 1 99 ? 13.469 -1.777 -11.605 1.00 93.75 99 ALA A C 1
ATOM 751 O O . ALA A 1 99 ? 14.690 -1.792 -11.497 1.00 93.75 99 ALA A O 1
ATOM 752 N N 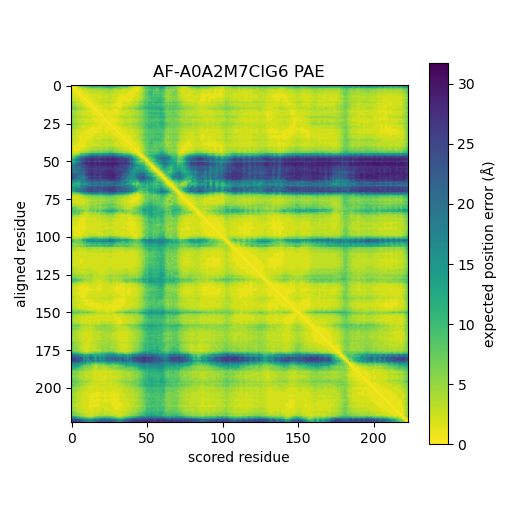. LEU A 1 100 ? 12.859 -2.275 -12.691 1.00 90.81 100 LEU A N 1
ATOM 753 C CA . LEU A 1 100 ? 13.597 -2.822 -13.843 1.00 90.81 100 LEU A CA 1
ATOM 754 C C . LEU A 1 100 ? 14.413 -1.766 -14.597 1.00 90.81 100 LEU A C 1
ATOM 756 O O . LEU A 1 100 ? 15.450 -2.100 -15.163 1.00 90.81 100 LEU A O 1
ATOM 760 N N . PHE A 1 101 ? 13.938 -0.520 -14.622 1.00 87.12 101 PHE A N 1
ATOM 761 C CA . PHE A 1 101 ? 14.614 0.602 -15.281 1.00 87.12 101 PHE A CA 1
ATOM 762 C C . PHE A 1 101 ? 15.561 1.371 -14.349 1.00 87.12 101 PHE A C 1
ATOM 764 O O . PHE A 1 101 ? 16.203 2.331 -14.775 1.00 87.12 101 PHE A O 1
ATOM 771 N N . SER A 1 102 ? 15.664 0.962 -13.085 1.00 85.00 102 SER A N 1
ATOM 772 C CA . SER A 1 102 ? 16.613 1.540 -12.135 1.00 85.00 102 SER A CA 1
ATOM 773 C C . SER A 1 102 ? 18.010 0.968 -12.390 1.00 85.00 102 SER A C 1
ATOM 775 O O . SER A 1 102 ? 18.166 -0.242 -12.528 1.00 85.00 102 SER A O 1
ATOM 777 N N . GLN A 1 103 ? 19.026 1.834 -12.481 1.00 65.69 103 GLN A N 1
ATOM 778 C CA . GLN A 1 103 ? 20.400 1.416 -12.804 1.00 65.69 103 GLN A CA 1
ATOM 779 C C . GLN A 1 103 ? 21.039 0.561 -11.700 1.00 65.69 103 GLN A C 1
ATOM 781 O O . GLN A 1 103 ? 21.798 -0.356 -12.007 1.00 65.69 103 GLN A O 1
ATOM 786 N N . ASP A 1 104 ? 20.687 0.827 -10.440 1.00 74.69 104 ASP A N 1
ATOM 787 C CA . ASP A 1 104 ? 21.234 0.154 -9.264 1.00 74.69 104 ASP A CA 1
ATOM 788 C C . ASP A 1 104 ? 20.149 -0.586 -8.470 1.00 74.69 104 ASP A C 1
ATOM 790 O O . ASP A 1 104 ? 18.982 -0.171 -8.465 1.00 74.69 104 ASP A O 1
ATOM 794 N N . PRO A 1 105 ? 20.515 -1.658 -7.738 1.00 77.25 105 PRO A N 1
ATOM 795 C CA . PRO A 1 105 ? 19.631 -2.258 -6.753 1.00 77.25 105 PRO A CA 1
ATOM 796 C C . PRO A 1 105 ? 19.120 -1.211 -5.758 1.00 77.25 105 PRO A C 1
ATOM 798 O O . PRO A 1 105 ? 19.889 -0.426 -5.204 1.00 77.25 105 PRO A O 1
ATOM 801 N N . LEU A 1 106 ? 17.816 -1.245 -5.491 1.00 83.56 106 LEU A N 1
ATOM 802 C CA . LEU A 1 106 ? 17.159 -0.369 -4.522 1.00 83.56 106 LEU A CA 1
ATOM 803 C C . LEU A 1 106 ? 17.553 -0.779 -3.100 1.00 83.56 106 LEU A C 1
ATOM 805 O O . LEU A 1 106 ? 16.894 -1.608 -2.465 1.00 83.56 106 LEU A O 1
ATOM 809 N N . ALA A 1 107 ? 18.668 -0.231 -2.629 1.00 82.81 107 ALA A N 1
ATOM 810 C CA . ALA A 1 107 ? 19.283 -0.587 -1.360 1.00 82.81 107 ALA A CA 1
ATOM 811 C C . ALA A 1 107 ? 18.657 0.167 -0.182 1.00 82.81 107 ALA A C 1
ATOM 813 O O . ALA A 1 107 ? 18.523 -0.392 0.907 1.00 82.81 107 ALA A O 1
ATOM 814 N N . THR A 1 108 ? 18.261 1.426 -0.384 1.00 90.62 108 THR A N 1
ATOM 815 C CA . THR A 1 108 ? 17.735 2.273 0.691 1.00 90.62 108 THR A CA 1
ATOM 816 C C . THR A 1 108 ? 16.212 2.341 0.672 1.00 90.62 108 THR A C 1
ATOM 818 O O . THR A 1 108 ? 15.555 2.173 -0.359 1.00 90.62 108 THR A O 1
ATOM 821 N N . ARG A 1 109 ? 15.624 2.612 1.841 1.00 90.00 109 ARG A N 1
ATOM 822 C CA . ARG A 1 109 ? 14.178 2.834 1.953 1.00 90.00 109 ARG A CA 1
ATOM 823 C C . ARG A 1 109 ? 13.728 4.055 1.153 1.00 90.00 109 ARG A C 1
ATOM 825 O O . ARG A 1 109 ? 12.705 3.987 0.489 1.00 90.00 109 ARG A O 1
ATOM 832 N N . GLU A 1 110 ? 14.524 5.117 1.159 1.00 91.81 110 GLU A N 1
ATOM 833 C CA . GLU A 1 110 ? 14.258 6.337 0.394 1.00 91.81 110 GLU A CA 1
ATOM 834 C C . GLU A 1 110 ? 14.145 6.054 -1.113 1.00 91.81 110 GLU A C 1
ATOM 836 O O . GLU A 1 110 ? 13.206 6.502 -1.761 1.00 91.81 110 GLU A O 1
ATOM 841 N N . GLN A 1 111 ? 15.040 5.232 -1.676 1.00 93.12 111 GLN A N 1
ATOM 842 C CA . GLN A 1 111 ? 14.963 4.827 -3.086 1.00 93.12 111 GLN A CA 1
ATOM 843 C C . GLN A 1 111 ? 13.659 4.081 -3.403 1.00 93.12 111 GLN A C 1
ATOM 845 O O . GLN A 1 111 ? 13.039 4.318 -4.440 1.00 93.12 111 GLN A O 1
ATOM 850 N N . LYS A 1 112 ? 13.219 3.201 -2.496 1.00 94.88 112 LYS A N 1
ATOM 851 C CA . LYS A 1 112 ? 11.955 2.467 -2.631 1.00 94.88 112 LYS A CA 1
ATOM 852 C C . LYS A 1 112 ? 10.744 3.399 -2.543 1.00 94.88 112 LYS A C 1
ATOM 854 O O . LYS A 1 112 ? 9.848 3.307 -3.376 1.00 94.88 112 LYS A O 1
ATOM 859 N N . GLU A 1 113 ? 10.734 4.322 -1.584 1.00 95.31 113 GLU A N 1
ATOM 860 C CA . GLU A 1 113 ? 9.674 5.328 -1.430 1.00 95.31 113 GLU A CA 1
ATOM 861 C C . GLU A 1 113 ? 9.603 6.263 -2.652 1.00 95.31 113 GLU A C 1
ATOM 863 O O . GLU A 1 113 ? 8.511 6.570 -3.128 1.00 95.31 113 GLU A O 1
ATOM 868 N N . ASN A 1 114 ? 10.743 6.628 -3.247 1.00 94.94 114 ASN A N 1
ATOM 869 C CA . ASN A 1 114 ? 10.789 7.412 -4.486 1.00 94.94 114 ASN A CA 1
ATOM 870 C C . ASN A 1 114 ? 10.174 6.667 -5.682 1.00 94.94 114 ASN A C 1
ATOM 872 O O . ASN A 1 114 ? 9.495 7.277 -6.514 1.00 94.94 114 ASN A O 1
ATOM 876 N N . ILE A 1 115 ? 10.372 5.349 -5.769 1.00 95.44 115 ILE A N 1
ATOM 877 C CA . ILE A 1 115 ? 9.712 4.516 -6.782 1.00 95.44 115 ILE A CA 1
ATOM 878 C C . ILE A 1 115 ? 8.215 4.402 -6.525 1.00 95.44 115 ILE A C 1
ATOM 880 O O . ILE A 1 115 ? 7.446 4.512 -7.476 1.00 95.44 115 ILE A O 1
ATOM 884 N N . ALA A 1 116 ? 7.791 4.238 -5.271 1.00 96.44 116 ALA A N 1
ATOM 885 C CA . ALA A 1 116 ? 6.373 4.231 -4.925 1.00 96.44 116 ALA A CA 1
ATOM 886 C C . ALA A 1 116 ? 5.685 5.543 -5.329 1.00 96.44 116 ALA A C 1
ATOM 888 O O . ALA A 1 116 ? 4.632 5.526 -5.966 1.00 96.44 116 ALA A O 1
ATOM 889 N N . GLU A 1 117 ? 6.309 6.684 -5.028 1.00 96.00 117 GLU A N 1
ATOM 890 C CA . GLU A 1 117 ? 5.783 7.997 -5.404 1.00 96.00 117 GLU A CA 1
ATOM 891 C C . GLU A 1 117 ? 5.759 8.178 -6.931 1.00 96.00 117 GLU A C 1
ATOM 893 O O . GLU A 1 117 ? 4.812 8.743 -7.477 1.00 96.00 117 GLU A O 1
ATOM 898 N N . SER A 1 118 ? 6.764 7.659 -7.640 1.00 95.56 118 SER A N 1
ATOM 899 C CA . SER A 1 118 ? 6.804 7.684 -9.107 1.00 95.56 118 SER A CA 1
ATOM 900 C C . SER A 1 118 ? 5.714 6.806 -9.730 1.00 95.56 118 SER A C 1
ATOM 902 O O . SER A 1 118 ? 5.040 7.255 -10.654 1.00 95.56 118 SER A O 1
ATOM 904 N N . ALA A 1 119 ? 5.479 5.606 -9.191 1.00 94.94 119 ALA A N 1
ATOM 905 C CA . ALA A 1 119 ? 4.393 4.723 -9.620 1.00 94.94 119 ALA A CA 1
ATOM 906 C C . ALA A 1 119 ? 3.025 5.390 -9.414 1.00 94.94 119 ALA A C 1
ATOM 908 O O . ALA A 1 119 ? 2.202 5.415 -10.327 1.00 94.94 119 ALA A O 1
ATOM 909 N N . TYR A 1 120 ? 2.812 6.024 -8.257 1.00 95.19 120 TYR A N 1
ATOM 910 C CA . TYR A 1 120 ? 1.589 6.779 -7.991 1.00 95.19 120 TYR A CA 1
ATOM 911 C C . TYR A 1 120 ? 1.404 7.946 -8.975 1.00 95.19 120 TYR A C 1
ATOM 913 O O . TYR A 1 120 ? 0.314 8.154 -9.505 1.00 95.19 120 TYR A O 1
ATOM 921 N N . ARG A 1 121 ? 2.470 8.701 -9.277 1.00 94.12 121 ARG A N 1
ATOM 922 C CA . ARG A 1 121 ? 2.412 9.803 -10.256 1.00 94.12 121 ARG A CA 1
ATOM 923 C C . ARG A 1 121 ? 2.019 9.324 -11.652 1.00 94.12 121 ARG A C 1
ATOM 925 O O . ARG A 1 121 ? 1.267 10.027 -12.321 1.00 94.12 121 ARG A O 1
ATOM 932 N N . ILE A 1 122 ? 2.492 8.153 -12.081 1.00 91.69 122 ILE A N 1
ATOM 933 C CA . ILE A 1 122 ? 2.103 7.560 -13.369 1.00 91.69 122 ILE A CA 1
ATOM 934 C C . ILE A 1 122 ? 0.593 7.300 -13.397 1.00 91.69 122 ILE A C 1
ATOM 936 O O . ILE A 1 122 ? -0.076 7.726 -14.335 1.00 91.69 122 ILE A O 1
ATOM 940 N N . GLU A 1 123 ? 0.030 6.694 -12.350 1.00 90.12 123 GLU A N 1
ATOM 941 C CA . GLU A 1 123 ? -1.418 6.463 -12.260 1.00 90.12 123 GLU A CA 1
ATOM 942 C C . GLU A 1 123 ? -2.232 7.765 -12.292 1.00 90.12 123 GLU A C 1
ATOM 944 O O . GLU A 1 123 ? -3.254 7.840 -12.978 1.00 90.12 123 GLU A O 1
ATOM 949 N N . GLN A 1 124 ? -1.753 8.819 -11.621 1.00 89.94 124 GLN A N 1
ATOM 950 C CA . GLN A 1 124 ? -2.392 10.139 -11.656 1.00 89.94 124 GLN A CA 1
ATOM 951 C C . GLN A 1 124 ? -2.395 10.748 -13.063 1.00 89.94 124 GLN A C 1
ATOM 953 O O . GLN A 1 124 ? -3.412 11.292 -13.493 1.00 89.94 124 GLN A O 1
ATOM 958 N N . VAL A 1 125 ? -1.288 10.629 -13.805 1.00 91.38 125 VAL A N 1
ATOM 959 C CA . VAL A 1 125 ? -1.204 11.084 -15.205 1.00 91.38 125 VAL A CA 1
ATOM 960 C C . VAL A 1 125 ? -2.185 10.317 -16.096 1.00 91.38 125 VAL A C 1
ATOM 962 O O . VAL A 1 125 ? -2.774 10.900 -17.004 1.00 91.38 125 VAL A O 1
ATOM 965 N N . LEU A 1 126 ? -2.412 9.034 -15.809 1.00 86.69 126 LEU A N 1
ATOM 966 C CA . LEU A 1 126 ? -3.391 8.196 -16.508 1.00 86.69 126 LEU A CA 1
ATOM 967 C C . LEU A 1 126 ? -4.846 8.460 -16.076 1.00 86.69 126 LEU A C 1
ATOM 969 O O . LEU A 1 126 ? -5.766 7.853 -16.625 1.00 86.69 126 LEU A O 1
ATOM 973 N N . GLY A 1 127 ? -5.077 9.357 -15.113 1.00 85.62 127 GLY A N 1
ATOM 974 C CA . GLY A 1 127 ? -6.411 9.690 -14.611 1.00 85.62 127 GLY A CA 1
ATOM 975 C C . GLY A 1 127 ? -7.051 8.584 -13.765 1.00 85.62 127 GLY A C 1
ATOM 976 O O . GLY A 1 127 ? -8.273 8.571 -13.596 1.00 85.62 127 GLY A O 1
ATOM 977 N N . ILE A 1 128 ? -6.252 7.650 -13.242 1.00 83.88 128 ILE A N 1
ATOM 978 C CA . ILE A 1 128 ? -6.728 6.582 -12.363 1.00 83.88 128 ILE A CA 1
ATOM 979 C C . ILE A 1 128 ? -6.967 7.176 -10.973 1.00 83.88 128 ILE A C 1
ATOM 981 O O . ILE A 1 128 ? -6.064 7.710 -10.331 1.00 83.88 128 ILE A O 1
ATOM 985 N N . ILE A 1 129 ? -8.210 7.085 -10.498 1.00 80.69 129 ILE A N 1
ATOM 986 C CA . ILE A 1 129 ? -8.574 7.510 -9.145 1.00 80.69 129 ILE A CA 1
ATOM 987 C C . ILE A 1 129 ? -8.210 6.376 -8.187 1.00 80.69 129 ILE A C 1
ATOM 989 O O . ILE A 1 129 ? -8.962 5.412 -8.053 1.00 80.69 129 ILE A O 1
ATOM 993 N N . GLY A 1 130 ? -7.072 6.516 -7.516 1.00 85.31 130 GLY A N 1
ATOM 994 C CA . GLY A 1 130 ? -6.537 5.539 -6.574 1.00 85.31 130 GLY A CA 1
ATOM 995 C C . GLY A 1 130 ? -5.874 6.203 -5.372 1.00 85.31 130 GLY A C 1
ATOM 996 O O . GLY A 1 130 ? -5.702 7.423 -5.327 1.00 85.31 130 GLY A O 1
ATOM 997 N N . GLY A 1 131 ? -5.552 5.382 -4.379 1.00 90.56 131 GLY A N 1
ATOM 998 C CA . GLY A 1 131 ? -4.747 5.784 -3.234 1.00 90.56 131 GLY A CA 1
ATOM 999 C C . GLY A 1 131 ? -3.254 5.530 -3.463 1.00 90.56 131 GLY A C 1
ATOM 1000 O O . GLY A 1 131 ? -2.846 5.118 -4.548 1.00 90.56 131 GLY A O 1
ATOM 1001 N N . LYS A 1 132 ? -2.438 5.796 -2.441 1.00 94.88 132 LYS A N 1
ATOM 1002 C CA . LYS A 1 132 ? -0.975 5.613 -2.455 1.00 94.88 132 LYS A CA 1
ATOM 1003 C C . LYS A 1 132 ? -0.503 4.308 -1.806 1.00 94.88 132 LYS A C 1
ATOM 1005 O O . LYS A 1 132 ? 0.667 3.945 -1.940 1.00 94.88 132 LYS A O 1
ATOM 1010 N N . GLN A 1 133 ? -1.353 3.632 -1.035 1.00 96.31 133 GLN A N 1
ATOM 1011 C CA . GLN A 1 133 ? -0.909 2.555 -0.148 1.00 96.31 133 GLN A CA 1
ATOM 1012 C C . GLN A 1 133 ? -0.323 1.354 -0.901 1.00 96.31 133 GLN A C 1
ATOM 1014 O O . GLN A 1 133 ? 0.614 0.725 -0.413 1.00 96.31 133 GLN A O 1
ATOM 1019 N N . ASP A 1 134 ? -0.830 1.054 -2.097 1.00 95.69 134 ASP A N 1
ATOM 1020 C CA . ASP A 1 134 ? -0.456 -0.128 -2.875 1.00 95.69 134 ASP A CA 1
ATOM 1021 C C . ASP A 1 134 ? 0.975 -0.018 -3.388 1.00 95.69 134 ASP A C 1
ATOM 1023 O O . ASP A 1 134 ? 1.761 -0.960 -3.270 1.00 95.69 134 ASP A O 1
ATOM 1027 N N . GLN A 1 135 ? 1.323 1.149 -3.927 1.00 96.88 135 GLN A N 1
ATOM 1028 C CA . GLN A 1 135 ? 2.645 1.440 -4.466 1.00 96.88 135 GLN A CA 1
ATOM 1029 C C . GLN A 1 135 ? 3.671 1.466 -3.332 1.00 96.88 135 GLN A C 1
ATOM 1031 O O . GLN A 1 135 ? 4.743 0.872 -3.453 1.00 96.88 135 GLN A O 1
ATOM 1036 N N . PHE A 1 136 ? 3.325 2.094 -2.203 1.00 97.75 136 PHE A N 1
ATOM 1037 C CA . PHE A 1 136 ? 4.194 2.153 -1.027 1.00 97.75 136 PHE A CA 1
ATOM 1038 C C . PHE A 1 136 ? 4.425 0.772 -0.407 1.00 97.75 136 PHE A C 1
ATOM 1040 O O . PHE A 1 136 ? 5.577 0.401 -0.171 1.00 97.75 136 PHE A O 1
ATOM 1047 N N . ALA A 1 137 ? 3.373 -0.029 -0.217 1.00 97.50 137 ALA A N 1
ATOM 1048 C CA . ALA A 1 137 ? 3.504 -1.393 0.290 1.00 97.50 137 ALA A CA 1
ATOM 1049 C C . ALA A 1 137 ? 4.368 -2.257 -0.640 1.00 97.50 137 ALA A C 1
ATOM 1051 O O . ALA A 1 137 ? 5.315 -2.898 -0.184 1.00 97.50 137 ALA A O 1
ATOM 1052 N N . SER A 1 138 ? 4.094 -2.209 -1.948 1.00 97.06 138 SER A N 1
ATOM 1053 C CA . SER A 1 138 ? 4.810 -2.998 -2.957 1.00 97.06 138 SER A CA 1
ATOM 1054 C C . SER A 1 138 ? 6.289 -2.615 -3.070 1.00 97.06 138 SER A C 1
ATOM 1056 O O . SER A 1 138 ? 7.132 -3.476 -3.312 1.00 97.06 138 SER A O 1
ATOM 1058 N N . ALA A 1 139 ? 6.635 -1.335 -2.903 1.00 96.69 139 ALA A N 1
ATOM 1059 C CA . ALA A 1 139 ? 8.023 -0.889 -2.994 1.00 96.69 139 ALA A CA 1
ATOM 1060 C C . ALA A 1 139 ? 8.811 -1.143 -1.702 1.00 96.69 139 ALA A C 1
ATOM 1062 O O . ALA A 1 139 ? 9.961 -1.588 -1.756 1.00 96.69 139 ALA A O 1
ATOM 1063 N N . VAL A 1 140 ? 8.216 -0.854 -0.540 1.00 96.44 140 VAL A N 1
ATOM 1064 C CA . VAL A 1 140 ? 8.911 -0.930 0.753 1.00 96.44 140 VAL A CA 1
ATOM 1065 C C . VAL A 1 140 ? 9.012 -2.374 1.247 1.00 96.44 140 VAL A C 1
ATOM 1067 O O . VAL A 1 140 ? 10.119 -2.826 1.567 1.00 96.44 140 VAL A O 1
ATOM 1070 N N . GLY A 1 141 ? 7.894 -3.105 1.246 1.00 95.75 141 GLY A N 1
ATOM 1071 C CA . GLY A 1 141 ? 7.782 -4.442 1.827 1.00 95.75 141 GLY A CA 1
ATOM 1072 C C . GLY A 1 141 ? 7.597 -4.455 3.348 1.00 95.75 141 GLY A C 1
ATOM 1073 O O . GLY A 1 141 ? 7.907 -3.487 4.043 1.00 95.75 141 GLY A O 1
ATOM 1074 N N . GLY A 1 142 ? 7.121 -5.585 3.871 1.00 95.44 142 GLY A N 1
ATOM 1075 C CA . GLY A 1 142 ? 6.901 -5.816 5.301 1.00 95.44 142 GLY A CA 1
ATOM 1076 C C . GLY A 1 142 ? 5.536 -5.334 5.796 1.00 95.44 142 GLY A C 1
ATOM 1077 O O . GLY A 1 142 ? 4.627 -5.086 5.003 1.00 95.44 142 GLY A O 1
ATOM 1078 N N . ILE A 1 143 ? 5.409 -5.210 7.119 1.00 96.81 143 ILE A N 1
ATOM 1079 C CA . ILE A 1 143 ? 4.233 -4.651 7.795 1.00 96.81 143 ILE A CA 1
ATOM 1080 C C . ILE A 1 143 ? 4.521 -3.186 8.104 1.00 96.81 143 ILE A C 1
ATOM 1082 O O . ILE A 1 143 ? 5.507 -2.869 8.773 1.00 96.81 143 ILE A O 1
ATOM 1086 N N . ASN A 1 144 ? 3.682 -2.280 7.609 1.00 97.44 144 ASN A N 1
ATOM 1087 C CA . ASN A 1 144 ? 3.911 -0.848 7.759 1.00 97.44 144 ASN A CA 1
ATOM 1088 C C . ASN A 1 144 ? 2.611 -0.106 8.049 1.00 97.44 144 ASN A C 1
ATOM 1090 O O . ASN A 1 144 ? 1.572 -0.373 7.447 1.00 97.44 144 ASN A O 1
ATOM 1094 N N . LEU A 1 145 ? 2.715 0.895 8.922 1.00 98.19 145 LEU A N 1
ATOM 1095 C CA . LEU A 1 145 ? 1.780 2.010 8.937 1.00 98.19 145 LEU A CA 1
ATOM 1096 C C . LEU A 1 145 ? 2.344 3.113 8.035 1.00 98.19 145 LEU A C 1
ATOM 1098 O O . LEU A 1 145 ? 3.425 3.640 8.302 1.00 98.19 145 LEU A O 1
ATOM 1102 N N . PHE A 1 146 ? 1.606 3.492 7.004 1.00 98.12 146 PHE A N 1
ATOM 1103 C CA . PHE A 1 146 ? 1.907 4.656 6.176 1.00 98.12 146 PHE A CA 1
ATOM 1104 C C . PHE A 1 146 ? 1.037 5.829 6.605 1.00 98.12 146 PHE A C 1
ATOM 1106 O O . PHE A 1 146 ? -0.168 5.665 6.764 1.00 98.12 146 PHE A O 1
ATOM 1113 N N . GLU A 1 147 ? 1.635 7.006 6.767 1.00 98.12 147 GLU A N 1
ATOM 1114 C CA . GLU A 1 147 ? 0.921 8.271 6.938 1.00 98.12 147 GLU A CA 1
ATOM 1115 C C . GLU A 1 147 ? 1.067 9.118 5.677 1.00 98.12 147 GLU A C 1
ATOM 1117 O O . GLU A 1 147 ? 2.183 9.388 5.233 1.00 98.12 147 GLU A O 1
ATOM 1122 N N . PHE A 1 148 ? -0.048 9.587 5.131 1.00 97.81 148 PHE A N 1
ATOM 1123 C CA . PHE A 1 148 ? -0.089 10.388 3.912 1.00 97.81 148 PHE A CA 1
ATOM 1124 C C . PHE A 1 148 ? -0.463 11.825 4.253 1.00 97.81 148 PHE A C 1
ATOM 1126 O O . PHE A 1 148 ? -1.470 12.079 4.916 1.00 97.81 148 PHE A O 1
ATOM 1133 N N . ARG A 1 149 ? 0.340 12.781 3.792 1.00 96.50 149 ARG A N 1
ATOM 1134 C CA . ARG A 1 149 ? 0.091 14.219 3.923 1.00 96.50 149 ARG A CA 1
ATOM 1135 C C . ARG A 1 149 ? 0.361 14.906 2.590 1.00 96.50 149 ARG A C 1
ATOM 1137 O O . ARG A 1 149 ? 0.966 14.333 1.686 1.00 96.50 149 ARG A O 1
ATOM 1144 N N . GLU A 1 150 ? -0.087 16.151 2.455 1.00 92.94 150 GLU A N 1
ATOM 1145 C CA . GLU A 1 150 ? 0.166 16.946 1.247 1.00 92.94 150 GLU A CA 1
ATOM 1146 C C . GLU A 1 150 ? 1.669 17.099 0.952 1.00 92.94 150 GLU A C 1
ATOM 1148 O O . GLU A 1 150 ? 2.082 17.036 -0.203 1.00 92.94 150 GLU A O 1
ATOM 1153 N N . ASN A 1 151 ? 2.492 17.227 1.996 1.00 91.12 151 ASN A N 1
ATOM 1154 C CA . ASN A 1 151 ? 3.937 17.419 1.885 1.00 91.12 151 ASN A CA 1
ATOM 1155 C C . ASN A 1 151 ? 4.750 16.119 1.747 1.00 91.12 151 ASN A C 1
ATOM 1157 O O . ASN A 1 151 ? 5.971 16.193 1.622 1.00 91.12 151 ASN A O 1
ATOM 1161 N N . GLY A 1 152 ? 4.110 14.948 1.774 1.00 92.75 152 GLY A N 1
ATOM 1162 C CA . GLY A 1 152 ? 4.797 13.670 1.614 1.00 92.75 152 GLY A CA 1
ATOM 1163 C C . GLY A 1 152 ? 4.159 12.514 2.375 1.00 92.75 152 GLY A C 1
ATOM 1164 O O . GLY A 1 152 ? 3.163 12.664 3.085 1.00 92.75 152 GLY A O 1
ATOM 1165 N N . THR A 1 153 ? 4.774 11.345 2.224 1.00 96.44 153 THR A N 1
ATOM 1166 C CA . THR A 1 153 ? 4.365 10.101 2.880 1.00 96.44 153 THR A CA 1
ATOM 1167 C C . THR A 1 153 ? 5.418 9.706 3.908 1.00 96.44 153 THR A C 1
ATOM 1169 O O . THR A 1 153 ? 6.609 9.723 3.611 1.00 96.44 153 THR A O 1
ATOM 1172 N N . THR A 1 154 ? 4.998 9.346 5.119 1.00 96.69 154 THR A N 1
ATOM 1173 C CA . THR A 1 154 ? 5.887 8.838 6.173 1.00 96.69 154 THR A CA 1
ATOM 1174 C C . THR A 1 154 ? 5.608 7.363 6.418 1.00 96.69 154 THR A C 1
ATOM 1176 O O . THR A 1 154 ? 4.490 6.989 6.761 1.00 96.69 154 THR A O 1
ATOM 1179 N N . THR A 1 155 ? 6.633 6.523 6.284 1.00 96.81 155 THR A N 1
ATOM 1180 C CA . THR A 1 155 ? 6.525 5.085 6.561 1.00 96.81 155 THR A CA 1
ATOM 1181 C C . THR A 1 155 ? 6.979 4.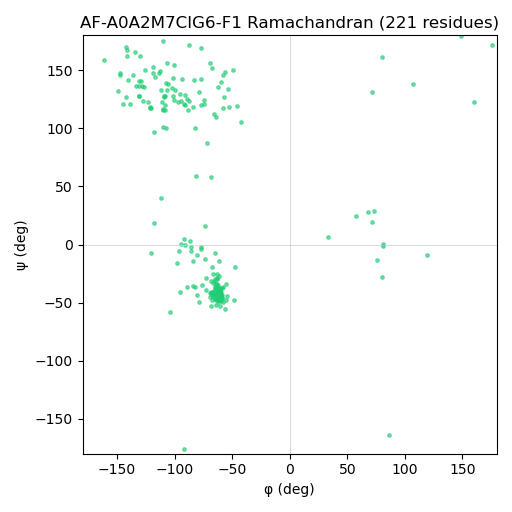757 7.982 1.00 96.81 155 THR A C 1
ATOM 1183 O O . THR A 1 155 ? 8.093 5.103 8.393 1.00 96.81 155 THR A O 1
ATOM 1186 N N . HIS A 1 156 ? 6.149 4.022 8.716 1.00 96.31 156 HIS A N 1
ATOM 1187 C CA . HIS A 1 156 ? 6.426 3.516 10.057 1.00 96.31 156 HIS A CA 1
ATOM 1188 C C . HIS A 1 156 ? 6.416 1.982 10.044 1.00 96.31 156 HIS A C 1
ATOM 1190 O O . HIS A 1 156 ? 5.340 1.386 10.148 1.00 96.31 156 HIS A O 1
ATOM 1196 N N . PRO A 1 157 ? 7.588 1.334 9.944 1.00 95.31 157 PRO A N 1
ATOM 1197 C CA . PRO A 1 157 ? 7.683 -0.117 10.008 1.00 95.31 157 PRO A CA 1
ATOM 1198 C C . PRO A 1 157 ? 7.150 -0.652 11.335 1.00 95.31 157 PRO A C 1
ATOM 1200 O O . PRO A 1 157 ? 7.397 -0.077 12.402 1.00 95.31 157 PRO A O 1
ATOM 1203 N N . VAL A 1 158 ? 6.429 -1.765 11.259 1.00 95.00 158 VAL A N 1
ATOM 1204 C CA . VAL A 1 158 ? 5.949 -2.516 12.416 1.00 95.00 158 VAL A CA 1
ATOM 1205 C C . VAL A 1 158 ? 6.779 -3.789 12.507 1.00 95.00 158 VAL A C 1
ATOM 1207 O O . VAL A 1 158 ? 6.574 -4.739 11.757 1.00 95.00 158 VAL A O 1
ATOM 1210 N N . THR A 1 159 ? 7.768 -3.776 13.397 1.00 91.00 159 THR A N 1
ATOM 1211 C CA . THR A 1 159 ? 8.622 -4.938 13.656 1.00 91.00 159 THR A CA 1
ATOM 1212 C C . THR A 1 159 ? 7.990 -5.793 14.744 1.00 91.00 159 THR A C 1
ATOM 1214 O O . THR A 1 159 ? 7.733 -5.292 15.836 1.00 91.00 159 THR A O 1
ATOM 1217 N N . MET A 1 160 ? 7.789 -7.075 14.449 1.00 90.12 160 MET A N 1
ATOM 1218 C CA . MET A 1 160 ? 7.247 -8.074 15.370 1.00 90.12 160 MET A CA 1
ATOM 1219 C C . MET A 1 160 ? 8.208 -9.272 15.449 1.00 90.12 160 MET A C 1
ATOM 1221 O O . MET A 1 160 ? 8.901 -9.553 14.466 1.00 90.12 160 MET A O 1
ATOM 1225 N N . PRO A 1 161 ? 8.279 -9.990 16.583 1.00 92.00 161 PRO A N 1
ATOM 1226 C CA . PRO A 1 161 ? 8.942 -11.287 16.664 1.00 92.00 161 PRO A CA 1
ATOM 1227 C C . PRO A 1 161 ? 8.341 -12.294 15.676 1.00 92.00 161 PRO A C 1
ATOM 1229 O O . PRO A 1 161 ? 7.127 -12.321 15.472 1.00 92.00 161 PRO A O 1
ATOM 1232 N N . GLU A 1 162 ? 9.172 -13.184 15.129 1.00 91.56 162 GLU A N 1
ATOM 1233 C CA . GLU A 1 162 ? 8.730 -14.223 14.183 1.00 91.56 162 GLU A CA 1
ATOM 1234 C C . GLU A 1 162 ? 7.600 -15.100 14.745 1.00 91.56 162 GLU A C 1
ATOM 1236 O O . GLU A 1 162 ? 6.701 -15.487 14.006 1.00 91.56 162 GLU A O 1
ATOM 1241 N N . SER A 1 163 ? 7.591 -15.359 16.058 1.00 93.69 163 SER A N 1
ATOM 1242 C CA . SER A 1 163 ? 6.526 -16.127 16.714 1.00 93.69 163 SER A CA 1
ATOM 1243 C C . SER A 1 163 ? 5.156 -15.453 16.621 1.00 93.69 163 SER A C 1
ATOM 1245 O O . SER A 1 163 ? 4.158 -16.140 16.442 1.00 93.69 163 SER A O 1
ATOM 1247 N N . GLN A 1 164 ? 5.103 -14.121 16.709 1.00 92.50 164 GLN A N 1
ATOM 1248 C CA . GLN A 1 164 ? 3.853 -13.364 16.596 1.00 92.50 164 GLN A CA 1
ATOM 1249 C C . GLN A 1 164 ? 3.386 -13.259 15.151 1.00 92.50 164 GLN A C 1
ATOM 1251 O O . GLN A 1 164 ? 2.188 -13.287 14.889 1.00 92.50 164 GLN A O 1
ATOM 1256 N N . ILE A 1 165 ? 4.328 -13.163 14.209 1.00 92.81 165 ILE A N 1
ATOM 1257 C CA . ILE A 1 165 ? 4.008 -13.227 12.781 1.00 92.81 165 ILE A CA 1
ATOM 1258 C C . ILE A 1 165 ? 3.391 -14.592 12.466 1.00 92.81 165 ILE A C 1
ATOM 1260 O O . ILE A 1 165 ? 2.321 -14.639 11.874 1.00 92.81 165 ILE A O 1
ATOM 1264 N N . ALA A 1 166 ? 3.999 -15.686 12.9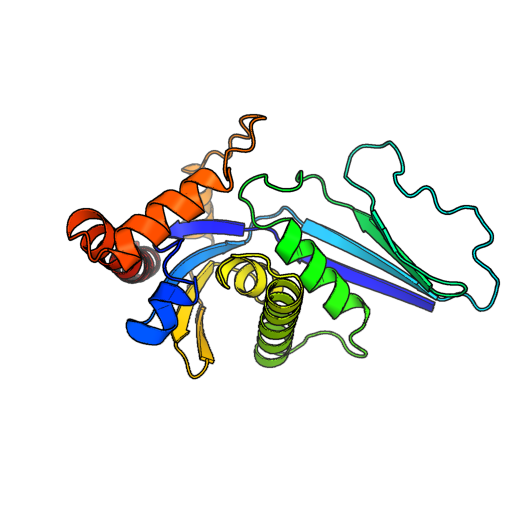34 1.00 94.00 166 ALA A N 1
ATOM 1265 C CA . ALA A 1 166 ? 3.472 -17.035 12.737 1.00 94.00 166 ALA A CA 1
ATOM 1266 C C . ALA A 1 166 ? 2.090 -17.234 13.388 1.00 94.00 166 ALA A C 1
ATOM 1268 O O . ALA A 1 166 ? 1.214 -17.872 12.804 1.00 94.00 166 ALA A O 1
ATOM 1269 N N . GLU A 1 167 ? 1.872 -16.674 14.581 1.00 94.38 167 GLU A N 1
ATOM 1270 C CA . GLU A 1 167 ? 0.557 -16.681 15.228 1.00 94.38 167 GLU A CA 1
ATOM 1271 C C . GLU A 1 167 ? -0.478 -15.919 14.393 1.00 94.38 167 GLU A C 1
ATOM 1273 O O . GLU A 1 167 ? -1.534 -16.471 14.087 1.00 94.38 167 GLU A O 1
ATOM 1278 N N . LEU A 1 168 ? -0.161 -14.697 13.952 1.00 92.62 168 LEU A N 1
ATOM 1279 C CA . LEU A 1 168 ? -1.040 -13.900 13.097 1.00 92.62 168 LEU A CA 1
ATOM 1280 C C . LEU A 1 168 ? -1.361 -14.630 11.786 1.00 92.62 168 LEU A C 1
ATOM 1282 O O . LEU A 1 168 ? -2.523 -14.708 11.395 1.00 92.62 168 LEU A O 1
ATOM 1286 N N . GLU A 1 169 ? -0.354 -15.207 11.132 1.00 94.69 169 GLU A N 1
ATOM 1287 C CA . GLU A 1 169 ? -0.522 -16.011 9.919 1.00 94.69 169 GLU A CA 1
ATOM 1288 C C . GLU A 1 169 ? -1.447 -17.213 10.153 1.00 94.69 169 GLU A C 1
ATOM 1290 O O . GLU A 1 169 ? -2.280 -17.512 9.299 1.00 94.69 169 GLU A O 1
ATOM 1295 N N . SER A 1 170 ? -1.378 -17.862 11.323 1.00 95.75 170 SER A N 1
ATOM 1296 C CA . SER A 1 170 ? -2.253 -18.994 11.670 1.00 95.75 170 SER A CA 1
ATOM 1297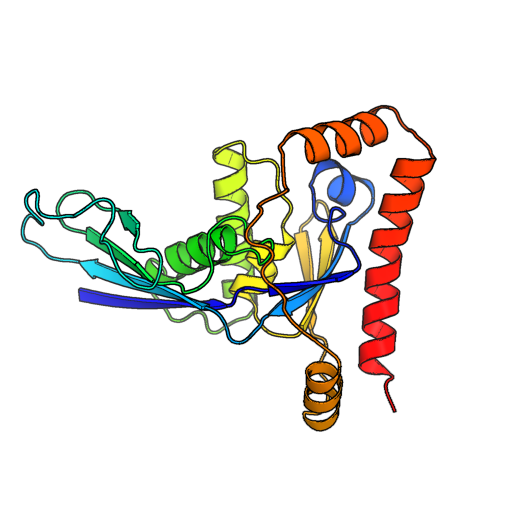 C C . SER A 1 170 ? -3.730 -18.614 11.845 1.00 95.75 170 SER A C 1
ATOM 1299 O O . SER A 1 170 ? -4.606 -19.477 11.755 1.00 95.75 170 SER A O 1
ATOM 1301 N N . LEU A 1 171 ? -4.012 -17.328 12.073 1.00 95.31 171 LEU A N 1
ATOM 1302 C CA . LEU A 1 171 ? -5.357 -16.784 12.273 1.00 95.31 171 LEU A CA 1
ATOM 1303 C C . LEU A 1 171 ? -5.965 -16.199 10.991 1.00 95.31 171 LEU A C 1
ATOM 1305 O O . LEU A 1 171 ? -7.130 -15.795 10.993 1.00 95.31 171 LEU A O 1
ATOM 1309 N N . LEU A 1 172 ? -5.202 -16.141 9.896 1.00 94.62 172 LEU A N 1
ATOM 1310 C CA . LEU A 1 172 ? -5.629 -15.535 8.641 1.00 94.62 172 LEU A CA 1
ATOM 1311 C C . LEU A 1 172 ? -5.906 -16.591 7.570 1.00 94.62 172 LEU A C 1
ATOM 1313 O O . LEU A 1 172 ? -5.155 -17.541 7.368 1.00 94.62 172 LEU A O 1
ATOM 1317 N N . VAL A 1 173 ? -6.988 -16.379 6.820 1.00 94.12 173 VAL A N 1
ATOM 1318 C CA . VAL A 1 173 ? -7.318 -17.170 5.632 1.00 94.12 173 VAL A CA 1
ATOM 1319 C C . VAL A 1 173 ? -7.548 -16.222 4.467 1.00 94.12 173 VAL A C 1
ATOM 1321 O O . VAL A 1 173 ? -8.414 -15.350 4.523 1.00 94.12 173 VAL A O 1
ATOM 1324 N N . LEU A 1 174 ? -6.790 -16.414 3.389 1.00 89.94 174 LEU A N 1
ATOM 1325 C CA . LEU A 1 174 ? -6.966 -15.667 2.150 1.00 89.94 174 LEU A CA 1
ATOM 1326 C C . LEU A 1 174 ? -7.914 -16.425 1.213 1.00 89.94 174 LEU A C 1
ATOM 1328 O O . LEU A 1 174 ? -7.634 -17.555 0.815 1.00 89.94 174 LEU A O 1
ATOM 1332 N N . CYS A 1 175 ? -9.029 -15.797 0.837 1.00 89.56 175 CYS A N 1
ATOM 1333 C CA . CYS A 1 175 ? -10.029 -16.381 -0.055 1.00 89.56 175 CYS A CA 1
ATOM 1334 C C . CYS A 1 175 ? -10.224 -15.508 -1.300 1.00 89.56 175 CYS A C 1
ATOM 1336 O O . CYS A 1 175 ? -10.649 -14.358 -1.200 1.00 89.56 175 CYS A O 1
ATOM 1338 N N . TYR A 1 176 ? -9.936 -16.063 -2.481 1.00 86.31 176 TYR A N 1
ATOM 1339 C CA . TYR A 1 176 ? -10.233 -15.414 -3.756 1.00 86.31 176 TYR A CA 1
ATOM 1340 C C . TYR A 1 176 ? -11.647 -15.777 -4.211 1.00 86.31 176 TYR A C 1
ATOM 1342 O O . TYR A 1 176 ? -11.944 -16.937 -4.489 1.00 86.31 176 TYR A O 1
ATOM 1350 N N . THR A 1 177 ? -12.519 -14.777 -4.297 1.00 85.44 177 THR A N 1
ATOM 1351 C CA . THR A 1 177 ? -13.945 -14.963 -4.597 1.00 85.44 177 THR A CA 1
ATOM 1352 C C . THR A 1 177 ? -14.261 -15.025 -6.094 1.00 85.44 177 THR A C 1
ATOM 1354 O O . THR A 1 177 ? -15.413 -15.251 -6.451 1.00 85.44 177 THR A O 1
ATOM 1357 N N . GLY A 1 178 ? -13.278 -14.804 -6.977 1.00 77.38 178 GLY A N 1
ATOM 1358 C CA . GLY A 1 178 ? -13.464 -14.787 -8.437 1.00 77.38 178 GLY A CA 1
ATOM 1359 C C . GLY A 1 178 ? -14.125 -13.521 -8.996 1.00 77.38 178 GLY A C 1
ATOM 1360 O O . GLY A 1 178 ? -14.059 -13.277 -10.195 1.00 77.38 178 GLY A O 1
ATOM 1361 N N . GLU A 1 179 ? -14.715 -12.691 -8.138 1.00 68.19 179 GLU A N 1
ATOM 1362 C CA . GLU A 1 179 ? -15.462 -11.492 -8.516 1.00 68.19 179 GLU A CA 1
ATOM 1363 C C . GLU A 1 179 ? -14.676 -10.232 -8.150 1.00 68.19 179 GLU A C 1
ATOM 1365 O O . GLU A 1 179 ? -14.403 -9.973 -6.975 1.00 68.19 179 GLU A O 1
ATOM 1370 N N . CYS A 1 180 ? -14.360 -9.404 -9.144 1.00 57.91 180 CYS A N 1
ATOM 1371 C CA . CYS A 1 180 ? -13.812 -8.079 -8.892 1.00 57.91 180 CYS A CA 1
ATOM 1372 C C . CYS A 1 180 ? -14.950 -7.082 -8.622 1.00 57.91 180 CYS A C 1
ATOM 1374 O O . CYS A 1 180 ? -15.804 -6.846 -9.476 1.00 57.91 180 CYS A O 1
ATOM 1376 N N . ARG A 1 181 ? -14.977 -6.480 -7.426 1.00 52.69 181 ARG A N 1
ATOM 1377 C CA . ARG A 1 181 ? -16.049 -5.555 -7.007 1.00 52.69 181 ARG A CA 1
ATOM 1378 C C . ARG A 1 181 ? -15.598 -4.126 -6.713 1.00 52.69 181 ARG A C 1
ATOM 1380 O O . ARG A 1 181 ? -16.370 -3.368 -6.133 1.00 52.69 181 ARG A O 1
ATOM 1387 N N . LEU A 1 182 ? -14.430 -3.690 -7.179 1.00 54.34 182 LEU A N 1
ATOM 1388 C CA . LEU A 1 182 ? -14.097 -2.258 -7.218 1.00 54.34 182 LEU A CA 1
ATOM 1389 C C . LEU A 1 182 ? -14.727 -1.615 -8.458 1.00 54.34 182 LEU A C 1
ATOM 1391 O O . LEU A 1 182 ? -14.065 -1.065 -9.331 1.00 54.34 182 LEU A O 1
ATOM 1395 N N . SER A 1 183 ? -16.057 -1.701 -8.558 1.00 52.34 183 SER A N 1
ATOM 1396 C CA . SER A 1 183 ? -16.765 -0.959 -9.594 1.00 52.34 183 SER A CA 1
ATOM 1397 C C . SER A 1 183 ? -16.531 0.531 -9.348 1.00 52.34 183 SER A C 1
ATOM 1399 O O . SER A 1 183 ? -16.649 1.015 -8.218 1.00 52.34 183 SER A O 1
ATOM 1401 N N . SER A 1 184 ? -16.244 1.280 -10.411 1.00 61.16 184 SER A N 1
ATOM 1402 C CA . SER A 1 184 ? -16.148 2.748 -10.393 1.00 61.16 184 SER A CA 1
ATOM 1403 C C . SER A 1 184 ? -17.326 3.432 -9.671 1.00 61.16 184 SER A C 1
ATOM 1405 O O . SER A 1 184 ? -17.208 4.569 -9.214 1.00 61.16 184 SER A O 1
ATOM 1407 N N . ASN A 1 185 ? -18.451 2.728 -9.508 1.00 66.19 185 ASN A N 1
ATOM 1408 C CA . ASN A 1 185 ? -19.623 3.155 -8.754 1.00 66.19 185 ASN A CA 1
ATOM 1409 C C . ASN A 1 185 ? -19.365 3.315 -7.244 1.00 66.19 185 ASN A C 1
ATOM 1411 O O . ASN A 1 185 ? -19.890 4.263 -6.662 1.00 66.19 185 ASN A O 1
ATOM 1415 N N . ILE A 1 186 ? -18.544 2.466 -6.609 1.00 77.44 186 ILE A N 1
ATOM 1416 C CA . ILE A 1 186 ? -18.227 2.604 -5.173 1.00 77.44 186 ILE A CA 1
ATOM 1417 C C . ILE A 1 186 ? -17.397 3.867 -4.945 1.00 77.44 186 ILE A C 1
ATOM 1419 O O . ILE A 1 186 ? -17.768 4.692 -4.112 1.00 77.44 186 ILE A O 1
ATOM 1423 N N . HIS A 1 187 ? -16.347 4.076 -5.748 1.00 79.56 187 HIS A N 1
ATOM 1424 C CA . HIS A 1 187 ? -15.547 5.304 -5.699 1.00 79.56 187 HIS A CA 1
ATOM 1425 C C . HIS A 1 187 ? -16.425 6.547 -5.891 1.00 79.56 187 HIS A C 1
ATOM 1427 O O . HIS A 1 187 ? -16.351 7.483 -5.098 1.00 79.56 187 HIS A O 1
ATOM 1433 N N . LYS A 1 188 ? -17.306 6.552 -6.901 1.00 82.25 188 LYS A N 1
ATOM 1434 C CA . LYS A 1 188 ? -18.231 7.673 -7.137 1.00 82.25 188 LYS A CA 1
ATOM 1435 C C . LYS A 1 188 ? -19.163 7.921 -5.951 1.00 82.25 188 LYS A C 1
ATOM 1437 O O . LYS A 1 188 ? -19.393 9.076 -5.607 1.00 82.25 188 LYS A O 1
ATOM 1442 N N . SER A 1 189 ? -19.680 6.865 -5.326 1.00 88.19 189 SER A N 1
ATOM 1443 C CA . SER A 1 189 ? -20.589 6.975 -4.182 1.00 88.19 189 SER A CA 1
ATOM 1444 C C . SER A 1 189 ? -19.884 7.527 -2.942 1.00 88.19 189 SER A C 1
ATOM 1446 O O . SER A 1 189 ? -20.334 8.524 -2.377 1.00 88.19 189 SER A O 1
ATOM 1448 N N . VAL A 1 190 ? -18.759 6.925 -2.541 1.00 91.12 190 VAL A N 1
ATOM 1449 C CA . VAL A 1 190 ? -17.995 7.340 -1.351 1.00 91.12 190 VAL A CA 1
ATOM 1450 C C . VAL A 1 190 ? -17.520 8.783 -1.507 1.00 91.12 190 VAL A C 1
ATOM 1452 O O . VAL A 1 190 ? -17.832 9.634 -0.674 1.00 91.12 190 VAL A O 1
ATOM 1455 N N . TRP A 1 191 ? -16.847 9.097 -2.616 1.00 92.12 191 TRP A N 1
ATOM 1456 C CA . TRP A 1 191 ? -16.304 10.437 -2.833 1.00 92.12 191 TRP A CA 1
ATOM 1457 C C . TRP A 1 191 ? -17.387 11.475 -3.139 1.00 92.12 191 TRP A C 1
ATOM 1459 O O . TRP A 1 191 ? -17.232 12.641 -2.779 1.00 92.12 191 TRP A O 1
ATOM 1469 N N . GLY A 1 192 ? -18.510 11.070 -3.736 1.00 92.25 192 GLY A N 1
ATOM 1470 C CA . GLY A 1 192 ? -19.686 11.923 -3.901 1.00 92.25 192 GLY A CA 1
ATOM 1471 C C . GLY A 1 192 ? -20.301 12.328 -2.559 1.00 92.25 192 GLY A C 1
ATOM 1472 O O . GLY A 1 192 ? -20.537 13.513 -2.327 1.00 92.25 192 GLY A O 1
ATOM 1473 N N . ASN A 1 193 ? -20.500 11.368 -1.652 1.00 93.94 193 ASN A N 1
ATOM 1474 C CA . ASN A 1 193 ? -21.021 11.621 -0.306 1.00 93.94 193 ASN A CA 1
ATOM 1475 C C . ASN A 1 193 ? -20.058 12.462 0.539 1.00 93.94 193 ASN A C 1
ATOM 1477 O O . ASN A 1 193 ? -20.494 13.373 1.244 1.00 93.94 193 ASN A O 1
ATOM 1481 N N . PHE A 1 194 ? -18.756 12.193 0.428 1.00 94.12 194 PHE A N 1
ATOM 1482 C CA . PHE A 1 194 ? -17.718 12.969 1.097 1.00 94.12 194 PHE A CA 1
ATOM 1483 C C . PHE A 1 194 ? -17.711 14.433 0.639 1.00 94.12 194 PHE A C 1
ATOM 1485 O O . PHE A 1 194 ? -17.759 15.335 1.470 1.00 94.12 194 PHE A O 1
ATOM 1492 N N . ARG A 1 195 ? -17.757 14.690 -0.679 1.00 93.06 195 ARG A N 1
ATOM 1493 C CA . ARG A 1 195 ? -17.837 16.056 -1.236 1.00 93.06 195 ARG A CA 1
ATOM 1494 C C . ARG A 1 195 ? -19.118 16.792 -0.843 1.00 93.06 195 ARG A C 1
ATOM 1496 O O . ARG A 1 195 ? -19.105 18.011 -0.730 1.00 93.06 195 ARG A O 1
ATOM 1503 N N . GLN A 1 196 ? -20.215 16.065 -0.627 1.00 95.25 196 GLN A N 1
ATOM 1504 C CA . GLN A 1 196 ? -21.470 16.616 -0.101 1.00 95.25 196 GLN A CA 1
ATOM 1505 C C . GLN A 1 196 ? -21.431 16.868 1.418 1.00 95.25 196 GLN A C 1
ATOM 1507 O O . GLN A 1 196 ? -22.412 17.362 1.968 1.00 95.25 196 GLN A O 1
ATOM 1512 N N . GLY A 1 197 ? -20.344 16.511 2.111 1.00 94.12 197 GLY A N 1
ATOM 1513 C CA . GLY A 1 197 ? -20.219 16.679 3.558 1.00 94.12 197 GLY A CA 1
ATOM 1514 C C . GLY A 1 197 ? -21.157 15.776 4.362 1.00 94.12 197 GLY A C 1
ATOM 1515 O O . GLY A 1 197 ? -21.576 16.144 5.460 1.00 94.12 197 GLY A O 1
ATOM 1516 N N . ARG A 1 198 ? -21.533 14.601 3.831 1.00 96.25 198 ARG A N 1
ATOM 1517 C CA . ARG A 1 198 ? -22.384 13.659 4.572 1.00 96.25 198 ARG A CA 1
ATOM 1518 C C . ARG A 1 198 ? -21.629 13.130 5.787 1.00 96.25 198 ARG A C 1
ATOM 1520 O O . ARG A 1 198 ? -20.681 12.364 5.625 1.00 96.25 198 ARG A O 1
ATOM 1527 N N . ARG A 1 199 ? -22.093 13.507 6.984 1.00 95.50 199 ARG A N 1
ATOM 1528 C CA . ARG A 1 199 ? -21.443 13.168 8.262 1.00 95.50 199 ARG A CA 1
ATOM 1529 C C . ARG A 1 199 ? -21.093 11.692 8.382 1.00 95.50 199 ARG A C 1
ATOM 1531 O O . ARG A 1 199 ? -19.942 11.388 8.624 1.00 95.50 199 ARG A O 1
ATOM 1538 N N . GLU A 1 200 ? -22.023 10.792 8.073 1.00 96.31 200 GLU A N 1
ATOM 1539 C CA . GLU A 1 200 ? -21.776 9.345 8.139 1.00 96.31 200 GLU A CA 1
ATOM 1540 C C . GLU A 1 200 ? -20.545 8.899 7.328 1.00 96.31 200 GLU A C 1
ATOM 1542 O O . GLU A 1 200 ? -19.721 8.138 7.821 1.00 96.31 200 GLU A O 1
ATOM 1547 N N . THR A 1 201 ? -20.376 9.400 6.099 1.00 95.69 201 THR A N 1
ATOM 1548 C CA . THR A 1 201 ? -19.216 9.057 5.259 1.00 95.69 201 THR A CA 1
ATOM 1549 C C . THR A 1 201 ? -17.936 9.723 5.756 1.00 95.69 201 THR A C 1
ATOM 1551 O O . THR A 1 201 ? -16.876 9.105 5.731 1.00 95.69 201 THR A O 1
ATOM 1554 N N . VAL A 1 202 ? -18.023 10.976 6.204 1.00 95.56 202 VAL A N 1
ATOM 1555 C CA . VAL A 1 202 ? -16.874 11.714 6.743 1.00 95.56 202 VAL A CA 1
ATOM 1556 C C . VAL A 1 202 ? -16.363 11.036 8.016 1.00 95.56 202 VAL A C 1
ATOM 1558 O O . VAL A 1 202 ? -15.188 10.684 8.091 1.00 95.56 202 VAL A O 1
ATOM 1561 N N . ASP A 1 203 ? -17.255 10.782 8.971 1.00 97.19 203 ASP A N 1
ATOM 1562 C CA . ASP A 1 203 ? -16.951 10.143 10.251 1.00 97.19 203 ASP A CA 1
ATOM 1563 C C . ASP A 1 203 ? -16.411 8.722 10.037 1.00 97.19 203 ASP A C 1
ATOM 1565 O O . ASP A 1 203 ? -15.446 8.322 10.691 1.00 97.19 203 ASP A O 1
ATOM 1569 N N . ALA A 1 204 ? -16.961 7.975 9.069 1.00 97.06 204 ALA A N 1
ATOM 1570 C CA . ALA A 1 204 ? -16.440 6.663 8.693 1.00 97.06 204 ALA A CA 1
ATOM 1571 C C . ALA A 1 204 ? -14.996 6.731 8.168 1.00 97.06 204 ALA A C 1
ATOM 1573 O O . ALA A 1 204 ? -14.179 5.902 8.557 1.00 97.06 204 ALA A O 1
ATOM 1574 N N . LEU A 1 205 ? -14.643 7.719 7.336 1.00 96.88 205 LEU A N 1
ATOM 1575 C CA . LEU A 1 205 ? -13.266 7.884 6.844 1.00 96.88 205 LEU A CA 1
ATOM 1576 C C . LEU A 1 205 ? -12.289 8.245 7.972 1.00 96.88 205 LEU A C 1
ATOM 1578 O O . LEU A 1 205 ? -11.189 7.696 8.026 1.00 96.88 205 LEU A O 1
ATOM 1582 N N . PHE A 1 206 ? -12.693 9.109 8.906 1.00 98.00 206 PHE A N 1
ATOM 1583 C CA . PHE A 1 206 ? -11.896 9.382 10.107 1.00 98.00 206 PHE A CA 1
ATOM 1584 C C . PHE A 1 206 ? -11.733 8.135 10.982 1.00 98.00 206 PHE A C 1
ATOM 1586 O O . PHE A 1 206 ? -10.620 7.819 11.390 1.00 98.00 206 PHE A O 1
ATOM 1593 N N . THR A 1 207 ? -12.808 7.373 11.188 1.00 98.06 207 THR A N 1
ATOM 1594 C CA . THR A 1 207 ? -12.767 6.108 11.939 1.00 98.06 207 THR A CA 1
ATOM 1595 C C . THR A 1 207 ? -11.830 5.095 11.279 1.00 98.06 207 THR A C 1
ATOM 1597 O O . THR A 1 207 ? -11.039 4.450 11.966 1.00 98.06 207 THR A O 1
ATOM 1600 N N . LEU A 1 208 ? -11.863 4.980 9.945 1.00 97.19 208 LEU A N 1
ATOM 1601 C CA . LEU A 1 208 ? -10.933 4.134 9.195 1.00 97.19 208 LEU A CA 1
ATOM 1602 C C . LEU A 1 208 ? -9.484 4.565 9.438 1.00 97.19 208 LEU A C 1
ATOM 1604 O O . LEU A 1 208 ? -8.659 3.720 9.784 1.00 97.19 208 LEU A O 1
ATOM 1608 N N . ARG A 1 209 ? -9.175 5.862 9.327 1.00 97.88 209 ARG A N 1
ATOM 1609 C CA . ARG A 1 209 ? -7.826 6.393 9.583 1.00 97.88 209 ARG A CA 1
ATOM 1610 C C . ARG A 1 209 ? -7.364 6.053 10.999 1.00 97.88 209 ARG A C 1
ATOM 1612 O O . ARG A 1 209 ? -6.269 5.531 11.192 1.00 97.88 209 ARG A O 1
ATOM 1619 N N . ASP A 1 210 ? -8.212 6.323 11.983 1.00 98.06 210 ASP A N 1
ATOM 1620 C CA . ASP A 1 210 ? -7.874 6.169 13.395 1.00 98.06 210 ASP A CA 1
ATOM 1621 C C . ASP A 1 210 ? -7.697 4.688 13.776 1.00 98.06 210 ASP A C 1
ATOM 1623 O O . ASP A 1 210 ? -6.820 4.348 14.575 1.00 98.06 210 ASP A O 1
ATOM 1627 N N . SER A 1 211 ? -8.431 3.782 13.118 1.00 98.12 211 SER A N 1
ATOM 1628 C CA . SER A 1 211 ? -8.241 2.335 13.270 1.00 98.12 211 SER A CA 1
ATOM 1629 C C . SER A 1 211 ? -6.863 1.850 12.805 1.00 98.12 211 SER A C 1
ATOM 1631 O O . SER A 1 211 ? -6.344 0.887 13.367 1.00 98.12 211 SER A O 1
ATOM 1633 N N . ALA A 1 212 ? -6.222 2.526 11.841 1.00 97.88 212 ALA A N 1
ATOM 1634 C CA . ALA A 1 212 ? -4.869 2.173 11.406 1.00 97.88 212 ALA A CA 1
ATOM 1635 C C . ALA A 1 212 ? -3.832 2.465 12.496 1.00 97.88 212 ALA A C 1
ATOM 1637 O O . ALA A 1 212 ? -2.953 1.640 12.759 1.00 97.88 212 ALA A O 1
ATOM 1638 N N . TYR A 1 213 ? -3.968 3.606 13.177 1.00 97.62 213 TYR A N 1
ATOM 1639 C CA . TYR A 1 213 ? -3.120 3.943 14.319 1.00 97.62 213 TYR A CA 1
ATOM 1640 C C . TYR A 1 213 ? -3.329 2.966 15.477 1.00 97.62 213 TYR A C 1
ATOM 1642 O O . TYR A 1 213 ? -2.353 2.430 15.996 1.00 97.62 213 TYR A O 1
ATOM 1650 N N . ALA A 1 214 ? -4.584 2.673 15.832 1.00 96.62 214 ALA A N 1
ATOM 1651 C CA . ALA A 1 214 ? -4.894 1.698 16.876 1.00 96.62 214 ALA A CA 1
ATOM 1652 C C . ALA A 1 214 ? -4.341 0.299 16.544 1.00 96.62 214 ALA A C 1
ATOM 1654 O O . ALA A 1 214 ? -3.722 -0.340 17.392 1.00 96.62 214 ALA A O 1
ATOM 1655 N N . GLY A 1 215 ? -4.500 -0.153 15.295 1.00 95.50 215 GLY A N 1
ATOM 1656 C CA . GLY A 1 215 ? -3.983 -1.439 14.830 1.00 95.50 215 GLY A CA 1
ATOM 1657 C C . GLY A 1 215 ? -2.461 -1.549 14.943 1.00 95.50 215 GLY A C 1
ATOM 1658 O O . GLY A 1 215 ? -1.955 -2.586 15.362 1.00 95.50 215 GLY A O 1
ATOM 1659 N N . LYS A 1 216 ? -1.718 -0.474 14.641 1.00 95.12 216 LYS A N 1
ATOM 1660 C CA . LYS A 1 216 ? -0.256 -0.449 14.802 1.00 95.12 216 LYS A CA 1
ATOM 1661 C C . LYS A 1 216 ? 0.159 -0.675 16.254 1.00 95.12 216 LYS A C 1
ATOM 1663 O O . LYS A 1 216 ? 1.098 -1.430 16.491 1.00 95.12 216 LYS A O 1
ATOM 1668 N N . GLU A 1 217 ? -0.501 -0.012 17.200 1.00 93.56 217 GLU A N 1
ATOM 1669 C CA . GLU A 1 217 ? -0.168 -0.158 18.620 1.00 93.56 217 GLU A CA 1
ATOM 1670 C C . GLU A 1 217 ? -0.489 -1.578 19.111 1.00 93.56 217 GLU A C 1
ATOM 1672 O O . GLU A 1 217 ? 0.350 -2.199 19.754 1.00 93.56 217 GLU A O 1
ATOM 1677 N N . ILE A 1 218 ? -1.620 -2.160 18.692 1.00 92.50 218 ILE A N 1
ATOM 1678 C CA . ILE A 1 218 ? -1.981 -3.555 19.013 1.00 92.50 218 ILE A CA 1
ATOM 1679 C C . ILE A 1 218 ? -0.931 -4.548 18.493 1.00 92.50 218 ILE A C 1
ATOM 1681 O O . ILE A 1 218 ? -0.506 -5.445 19.222 1.00 92.50 218 ILE A O 1
ATOM 1685 N N . LEU A 1 219 ? -0.478 -4.381 17.247 1.00 89.75 219 LEU A N 1
ATOM 1686 C CA . LEU A 1 219 ? 0.542 -5.254 16.657 1.00 89.75 219 LEU A CA 1
ATOM 1687 C C . LEU A 1 219 ? 1.912 -5.118 17.339 1.00 89.75 219 LEU A C 1
ATOM 1689 O O . LEU A 1 219 ? 2.700 -6.055 17.304 1.00 89.75 219 LEU A O 1
ATOM 1693 N N . LYS A 1 220 ? 2.209 -3.975 17.969 1.00 84.81 220 LYS A N 1
ATOM 1694 C CA . LYS A 1 220 ? 3.446 -3.777 18.741 1.00 84.81 220 LYS A CA 1
ATOM 1695 C C . LYS A 1 220 ? 3.370 -4.326 20.163 1.00 84.81 220 LYS A C 1
ATOM 1697 O O . LYS A 1 220 ? 4.374 -4.824 20.665 1.00 84.81 220 LYS A O 1
ATOM 1702 N N . ASP A 1 221 ? 2.209 -4.202 20.798 1.00 76.00 221 ASP A N 1
ATOM 1703 C CA . ASP A 1 221 ? 1.999 -4.524 22.214 1.00 76.00 221 ASP A CA 1
ATOM 1704 C C . ASP A 1 221 ? 1.483 -5.945 22.462 1.00 76.00 221 ASP A C 1
ATOM 1706 O O . ASP A 1 221 ? 1.272 -6.318 23.618 1.00 76.00 221 ASP A O 1
ATOM 1710 N N . SER A 1 222 ? 1.293 -6.746 21.409 1.00 61.16 222 SER A N 1
ATOM 1711 C CA . SER A 1 222 ? 0.928 -8.157 21.543 1.00 61.16 222 SER A CA 1
ATOM 1712 C C . SER A 1 222 ? 1.942 -8.833 22.483 1.00 61.16 222 SER A C 1
ATOM 1714 O O . SER A 1 222 ? 3.145 -8.795 22.237 1.00 61.16 222 SER A O 1
ATOM 1716 N N . ARG A 1 223 ? 1.478 -9.355 23.619 1.00 49.91 223 ARG A N 1
ATOM 1717 C CA . ARG A 1 223 ? 2.253 -10.112 24.612 1.00 49.91 223 ARG A CA 1
ATOM 1718 C C . ARG A 1 223 ? 1.592 -11.457 24.810 1.00 49.91 223 ARG A C 1
ATOM 1720 O O . ARG A 1 223 ? 0.342 -11.465 24.838 1.00 49.91 223 ARG A O 1
#

Secondary structure (DSSP, 8-state):
-EEEEEEEEEEEEE-TTTTBHHHHHHH-EEEEEEEEEEEEEEEEEE-SS---S---SS--SSS---EE-STTEEEEEE-SSPTTSSS-HHHHHHHHHHHHT-SS---SHHHHHHHHHHHHHHHHHTT---BSHHHHHHHH-SEEEEEEETTEEEEEE----HHHHHHHHHT------S-----HHHHHHHHHHHHTT-HHHHHHHHHHHHHHHHHHHHHHH--

Mean predicted aligned error: 6.92 Å

Nearest PDB structures (foldseek):
  4usm-assembly1_B  TM=8.381E-01  e=1.606E-13  Burkholderia pseudomallei K96243
  4usk-assembly1_B  TM=8.169E-01  e=4.092E-13  Burkholderia pseudomallei K96243
  3k85-assembly1_A  TM=7.484E-01  e=7.242E-11  Bacteroides thetaiotaomicron
  2v42-assembly1_B  TM=4.371E-01  e=8.610E-01  Escherichia coli BL21(DE3)
  2v43-assembly1_B  TM=4.050E-01  e=1.606E+00  Escherichia coli BL21(DE3)

Radius of gyration: 18.7 Å; Cα contacts (8 Å, |Δi|>4): 404; chains: 1; bounding box: 44×38×60 Å

pLDDT: mean 86.01, std 14.93, range [35.97, 98.44]

InterPro domains:
  IPR006204 GHMP kinase N-terminal domain [PF00288] (71-142)
  IPR020568 Ribosomal protein uS5 domain 2-type superfamily [SSF54211] (2-154)
  IPR052203 GHMP Kinase-Related Enzymes [PTHR32463] (69-221)

Organism: NCBI:txid1974509

Foldseek 3Di:
DKFKFKFFFKDWDFFPPCQFCLHCAVPKGKTWMAGDPWMKMKMKDFDQAFPPPPDDCFDDDQFTWHWDDDGGITMTIGGNDDPLLNRLHVLRVQLRVVCRVDPDHPPDLVSLQVSLVVSVVVCVVVVNRHGSVRNSCRSRHGTWMWMGYPVGIDTDHQDDPPVLVVVVVVVDDDDRPVDRDPPVVVVCVLVVCVVVVPVVSVVVSVVRRVVNVVVSVCSNPPD